Protein AF-A0A081BHS8-F1 (afdb_monomer)

Secondary structure (DSSP, 8-state):
--SSS-EESS-TTSTT--EEE-HHHHHHHHT-S-GGG-EEEEEEEE-TTS-EEEEEEETTSS-EEEEEEES-SSS--TT-----SEEE-PPPHHHHH--EEESS-SS--SSSSS-BSSSTTSSTT--BS-S--GGGTT--EEEEEEEEETTT--EEEEEEESSGGGGGG-EEEEGGGEEE----------------------S---------------

Nearest PDB structures (foldseek):
  7psc-assembly1_B  TM=8.210E-01  e=2.455E+00  Homo sapiens

Mean predicted aligned error: 9.96 Å

Sequence (218 aa):
MNGTNAIYTKVGTLKGARVVASKTTVKHLANSTSSKKNFRVYDVAVTNRGSVYYKVVSFDKAYRGWIYGGKSASTFAGGINSYDTFTEGTLTTEQKNGTFSIANPGTANDNKTVTYKVPAWTQYKVGRVITDSTPYKEAHFNITAVGTRTREGDTWVKVEATDAKYSAANGWILYSGLKADGVTALLKVQPLPCMMQTITQKKLLRLLYPLMTIKQLT

Organism: NCBI:txid1291743

Radius of gyration: 33.36 Å; Cα contacts (8 Å, |Δi|>4): 457; chains: 1; bounding box: 98×34×108 Å

pLDDT: mean 87.29, std 21.77, range [31.86, 98.81]

Structure (mmCIF, N/CA/C/O backbone):
data_AF-A0A081BHS8-F1
#
_entry.id   AF-A0A081BHS8-F1
#
loop_
_atom_site.group_PDB
_atom_site.id
_atom_site.type_symbol
_atom_site.label_atom_id
_atom_site.label_alt_id
_atom_site.label_comp_id
_atom_site.label_asym_id
_atom_site.label_entity_id
_atom_site.label_seq_id
_atom_site.pdbx_PDB_ins_code
_atom_site.Cartn_x
_atom_site.Cartn_y
_atom_site.Cartn_z
_atom_site.occupancy
_atom_site.B_iso_or_equiv
_atom_site.auth_seq_id
_atom_site.auth_comp_id
_atom_site.auth_asym_id
_atom_site.auth_atom_id
_atom_site.pdbx_PDB_model_num
ATOM 1 N N . MET A 1 1 ? -6.118 8.590 10.576 1.00 93.19 1 MET A N 1
ATOM 2 C CA . MET A 1 1 ? -6.141 8.653 12.063 1.00 93.19 1 MET A CA 1
ATOM 3 C C . MET A 1 1 ? -5.567 9.985 12.503 1.00 93.19 1 MET A C 1
ATOM 5 O O . MET A 1 1 ? -4.669 10.452 11.818 1.00 93.19 1 MET A O 1
ATOM 9 N N . ASN A 1 2 ? -6.035 10.577 13.608 1.00 92.94 2 ASN A N 1
ATOM 10 C CA . ASN A 1 2 ? -5.518 11.874 14.091 1.00 92.94 2 ASN A CA 1
ATOM 11 C C . ASN A 1 2 ? -4.986 11.885 15.543 1.00 92.94 2 ASN A C 1
ATOM 13 O O . ASN A 1 2 ? -4.371 12.866 15.960 1.00 92.94 2 ASN A O 1
ATOM 17 N N . GLY A 1 3 ? -5.177 10.799 16.303 1.00 93.94 3 GLY A N 1
ATOM 18 C CA . GLY A 1 3 ? -4.646 10.647 17.666 1.00 93.94 3 GLY A CA 1
ATOM 19 C C . GLY A 1 3 ? -5.516 11.213 18.794 1.00 93.94 3 GLY A C 1
ATOM 20 O O . GLY A 1 3 ? -5.116 11.151 19.950 1.00 93.94 3 GLY A O 1
ATOM 21 N N . THR A 1 4 ? -6.712 11.729 18.503 1.00 96.94 4 THR A N 1
ATOM 22 C CA . THR A 1 4 ? -7.620 12.275 19.537 1.00 96.94 4 THR A CA 1
ATOM 23 C C . THR A 1 4 ? -8.351 11.189 20.336 1.00 96.94 4 THR A C 1
ATOM 25 O O . THR A 1 4 ? -8.787 11.412 21.468 1.00 96.94 4 THR A O 1
ATOM 28 N N . ASN A 1 5 ? -8.474 9.992 19.758 1.00 97.88 5 ASN A N 1
ATOM 29 C CA . ASN A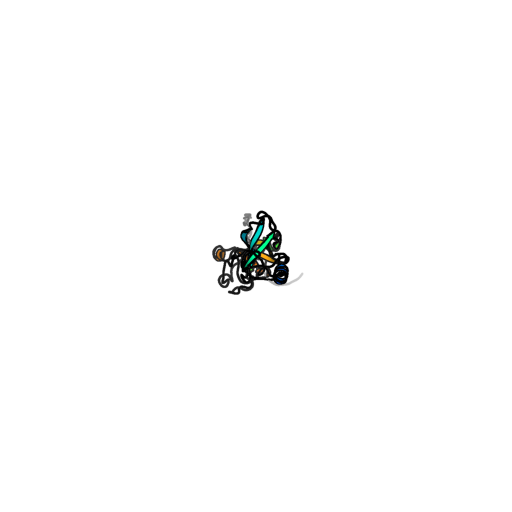 1 5 ? -9.241 8.873 20.293 1.00 97.88 5 ASN A CA 1
ATOM 30 C C . ASN A 1 5 ? -8.431 7.572 20.239 1.00 97.88 5 ASN A C 1
ATOM 32 O O . ASN A 1 5 ? -7.611 7.373 19.344 1.00 97.88 5 ASN A O 1
ATOM 36 N N . ALA A 1 6 ? -8.673 6.698 21.215 1.00 98.06 6 ALA A N 1
ATOM 37 C CA . ALA A 1 6 ? -8.070 5.373 21.295 1.00 98.06 6 ALA A CA 1
ATOM 38 C C . ALA A 1 6 ? -8.815 4.364 20.401 1.00 98.06 6 ALA A C 1
ATOM 40 O O . ALA A 1 6 ? -9.974 4.575 20.035 1.00 98.06 6 ALA A O 1
ATOM 41 N N . ILE A 1 7 ? -8.149 3.255 20.080 1.00 98.50 7 ILE A N 1
ATOM 42 C CA . ILE A 1 7 ? -8.758 2.090 19.426 1.00 98.50 7 ILE A CA 1
ATOM 43 C C . ILE A 1 7 ? -9.127 1.081 20.512 1.00 98.50 7 ILE A C 1
ATOM 45 O O . ILE A 1 7 ? -8.316 0.795 21.392 1.00 98.50 7 ILE A O 1
ATOM 49 N N . TYR A 1 8 ? -10.327 0.515 20.430 1.00 98.50 8 TYR A N 1
ATOM 50 C CA . TYR A 1 8 ? -10.890 -0.413 21.409 1.00 98.50 8 TYR A CA 1
ATOM 51 C C . TYR A 1 8 ? -11.250 -1.764 20.780 1.00 98.50 8 TYR A C 1
ATOM 53 O O . TYR A 1 8 ? -11.470 -1.868 19.579 1.00 98.50 8 TYR A O 1
ATOM 61 N N . THR A 1 9 ? -11.360 -2.816 21.586 1.00 98.19 9 THR A N 1
ATOM 62 C CA . THR A 1 9 ? -11.753 -4.167 21.129 1.00 98.19 9 THR A CA 1
ATOM 63 C C . THR A 1 9 ? -13.187 -4.231 20.592 1.00 98.19 9 THR A C 1
ATOM 65 O O . THR A 1 9 ? -13.479 -4.971 19.655 1.00 98.19 9 THR A O 1
ATOM 68 N N . LYS A 1 10 ? -14.076 -3.418 21.161 1.00 97.50 10 LYS A N 1
ATOM 69 C CA . LYS A 1 10 ? -15.472 -3.195 20.757 1.00 97.50 10 LYS A CA 1
ATOM 70 C C . LYS A 1 10 ? -15.777 -1.698 20.869 1.00 97.50 10 LYS A C 1
ATOM 72 O O . LYS A 1 10 ? -14.921 -0.947 21.332 1.00 97.50 10 LYS A O 1
ATOM 77 N N . VAL A 1 11 ? -16.973 -1.266 20.473 1.00 95.44 11 VAL A N 1
ATOM 78 C CA . VAL A 1 11 ? -17.435 0.122 20.661 1.00 95.44 11 VAL A CA 1
ATOM 79 C C . VAL A 1 11 ? -17.113 0.602 22.083 1.00 95.44 11 VAL A C 1
ATOM 81 O O . VAL A 1 11 ? -17.491 -0.047 23.057 1.00 95.44 11 VAL A O 1
ATOM 84 N N . GLY A 1 12 ? -16.382 1.717 22.195 1.00 89.56 12 GLY A N 1
ATOM 85 C CA . GLY A 1 12 ? -15.674 2.098 23.426 1.00 89.56 12 GLY A CA 1
ATOM 86 C C . GLY A 1 12 ? -16.566 2.358 24.646 1.00 89.56 12 GLY A C 1
ATOM 87 O O . GLY A 1 12 ? -16.091 2.265 25.771 1.00 89.56 12 GLY A O 1
ATOM 88 N N . THR A 1 13 ? -17.853 2.647 24.439 1.00 91.88 13 THR A N 1
ATOM 89 C CA . THR A 1 13 ? -18.838 2.865 25.513 1.00 91.88 13 THR A CA 1
ATOM 90 C C . THR A 1 13 ? -19.516 1.585 26.004 1.00 91.88 13 THR A C 1
ATOM 92 O O . THR A 1 13 ? -20.293 1.642 26.953 1.00 91.88 13 THR A O 1
ATOM 95 N N . LEU A 1 14 ? -19.294 0.436 25.356 1.00 93.38 14 LEU A N 1
ATOM 96 C CA . LEU A 1 14 ? -19.920 -0.827 25.749 1.00 93.38 14 LEU A CA 1
ATOM 97 C C . LEU A 1 14 ? -19.187 -1.475 26.925 1.00 93.38 14 LEU A C 1
ATOM 99 O O . LEU A 1 14 ? -17.959 -1.419 27.031 1.00 93.38 14 LEU A O 1
ATOM 103 N N . LYS A 1 15 ? -19.940 -2.186 27.772 1.00 94.06 15 LYS A N 1
ATOM 104 C CA . LYS A 1 15 ? -19.375 -2.943 28.895 1.00 94.06 15 LYS A CA 1
ATOM 105 C C . LYS A 1 15 ? -18.304 -3.932 28.403 1.00 94.06 15 LYS A C 1
ATOM 107 O O . LYS A 1 15 ? -18.494 -4.704 27.454 1.00 94.06 15 LYS A O 1
ATOM 112 N N . GLY A 1 16 ? -17.146 -3.891 29.059 1.00 95.25 16 GLY A N 1
ATOM 113 C CA . GLY A 1 16 ? -15.995 -4.730 28.726 1.00 95.25 16 GLY A CA 1
ATOM 114 C C . GLY A 1 16 ? -15.224 -4.299 27.474 1.00 95.25 16 GLY A C 1
ATOM 115 O O . GLY A 1 16 ? -14.497 -5.121 26.915 1.00 95.25 16 GLY A O 1
ATOM 116 N N . ALA A 1 17 ? -15.381 -3.061 26.995 1.00 97.25 17 ALA A N 1
ATOM 117 C CA . ALA A 1 17 ? -14.467 -2.493 26.009 1.00 97.25 17 ALA A CA 1
ATOM 118 C C . ALA A 1 17 ? -13.067 -2.313 26.615 1.00 97.25 17 ALA A C 1
ATOM 120 O O . ALA A 1 17 ? -12.901 -1.712 27.672 1.00 97.25 17 ALA A O 1
ATOM 121 N N . ARG A 1 18 ? -12.054 -2.851 25.932 1.00 97.88 18 ARG A N 1
ATOM 122 C CA . ARG A 1 18 ? -10.636 -2.749 26.318 1.00 97.88 18 ARG A CA 1
ATOM 123 C C . ARG A 1 18 ? -9.869 -1.944 25.277 1.00 97.88 18 ARG A C 1
ATOM 125 O O . ARG A 1 18 ? -10.172 -2.064 24.090 1.00 97.88 18 ARG A O 1
ATOM 132 N N . VAL A 1 19 ? -8.888 -1.156 25.713 1.00 98.19 19 VAL A N 1
ATOM 133 C CA . VAL A 1 19 ? -8.004 -0.384 24.826 1.00 98.19 19 VAL A CA 1
ATOM 134 C C . VAL A 1 19 ? -7.069 -1.339 24.079 1.00 98.19 19 VAL A C 1
ATOM 136 O O . VAL A 1 19 ? -6.365 -2.126 24.698 1.00 98.19 19 VAL A O 1
ATOM 139 N N . VAL A 1 20 ? -7.073 -1.258 22.749 1.00 98.38 20 VAL A N 1
ATOM 140 C CA . VAL A 1 20 ? -6.134 -1.943 21.842 1.00 98.38 20 VAL A CA 1
ATOM 141 C C . VAL A 1 20 ? -4.949 -1.034 21.517 1.00 98.38 20 VAL A C 1
ATOM 143 O O . VAL A 1 20 ? -3.815 -1.491 21.448 1.00 98.38 20 VAL A O 1
ATOM 146 N N . ALA A 1 21 ? -5.206 0.262 21.328 1.00 98.25 21 ALA A N 1
ATOM 147 C CA . ALA A 1 21 ? -4.174 1.280 21.155 1.00 98.25 21 ALA A CA 1
ATOM 148 C C . ALA A 1 21 ? -4.603 2.557 21.878 1.00 98.25 21 ALA A C 1
ATOM 150 O O . ALA A 1 21 ? -5.703 3.061 21.637 1.00 98.25 21 ALA A O 1
ATOM 151 N N . SER A 1 22 ? -3.747 3.079 22.757 1.00 98.19 22 SER A N 1
ATOM 152 C CA . SER A 1 22 ? -4.012 4.327 23.479 1.00 98.19 22 SER A CA 1
ATOM 153 C C . SER A 1 22 ? -4.051 5.525 22.521 1.00 98.19 22 SER A C 1
ATOM 155 O O . SER A 1 22 ? -3.582 5.438 21.385 1.00 98.19 22 SER A O 1
ATOM 157 N N . LYS A 1 23 ? -4.569 6.675 22.975 1.00 97.88 23 LYS A N 1
ATOM 158 C CA . LYS A 1 23 ? -4.545 7.924 22.187 1.00 97.88 23 LYS A CA 1
ATOM 159 C C . LYS A 1 23 ? -3.122 8.276 21.737 1.00 97.88 23 LYS A C 1
ATOM 161 O O . LYS A 1 23 ? -2.909 8.580 20.567 1.00 97.88 23 LYS A O 1
ATOM 166 N N . THR A 1 24 ? -2.151 8.138 22.640 1.00 97.94 24 THR A N 1
ATOM 167 C CA . THR A 1 24 ? -0.724 8.350 22.368 1.00 97.94 24 THR A CA 1
ATOM 168 C C . THR A 1 24 ? -0.224 7.417 21.268 1.00 97.94 24 THR A C 1
ATOM 170 O O . THR A 1 24 ? 0.349 7.879 20.285 1.00 97.94 24 THR A O 1
ATOM 173 N N . THR A 1 25 ? -0.522 6.116 21.353 1.00 98.31 25 THR A N 1
ATOM 174 C CA . THR A 1 25 ? -0.171 5.150 20.300 1.00 98.31 25 THR A CA 1
ATOM 175 C C . THR A 1 25 ? -0.814 5.521 18.963 1.00 98.31 25 THR A C 1
ATOM 177 O O . THR A 1 25 ? -0.136 5.536 17.941 1.00 98.31 25 THR A O 1
ATOM 180 N N . VAL A 1 26 ? -2.102 5.882 18.948 1.00 98.25 26 VAL A N 1
ATOM 181 C CA . VAL A 1 26 ? -2.799 6.305 17.721 1.00 98.25 26 VAL A CA 1
ATOM 182 C C . VAL A 1 26 ? -2.181 7.579 17.141 1.00 98.25 26 VAL A C 1
ATOM 184 O O . VAL A 1 26 ? -2.077 7.689 15.920 1.00 98.25 26 VAL A O 1
ATOM 187 N N . LYS A 1 27 ? -1.728 8.520 17.977 1.00 97.88 27 LYS A N 1
ATOM 188 C CA . LYS A 1 27 ? -1.023 9.728 17.530 1.00 97.88 27 LYS A CA 1
ATOM 189 C C . LYS A 1 27 ? 0.327 9.393 16.891 1.00 97.88 27 LYS A C 1
ATOM 191 O O . LYS A 1 27 ? 0.605 9.888 15.802 1.00 97.88 27 LYS A O 1
ATOM 196 N N . HIS A 1 28 ? 1.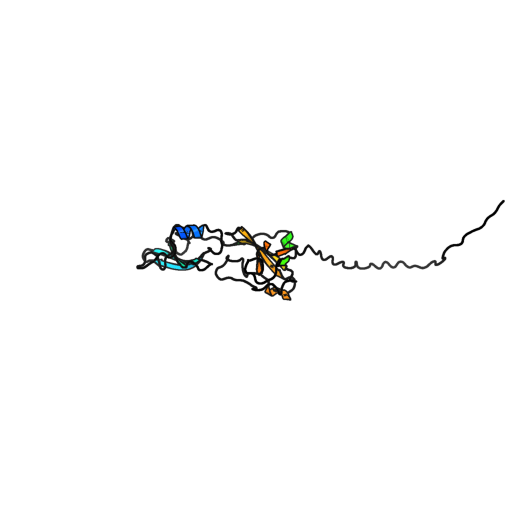119 8.505 17.495 1.00 97.81 28 HIS A N 1
ATOM 197 C CA . HIS A 1 28 ? 2.371 8.029 16.893 1.00 97.81 28 HIS A CA 1
ATOM 198 C C . HIS A 1 28 ? 2.136 7.321 15.554 1.00 97.81 28 HIS A C 1
ATOM 200 O O . HIS A 1 28 ? 2.847 7.576 14.587 1.00 97.81 28 HIS A O 1
ATOM 206 N N . LEU A 1 29 ? 1.106 6.475 15.469 1.00 97.38 29 LEU A N 1
ATOM 207 C CA . LEU A 1 29 ? 0.736 5.796 14.226 1.00 97.38 29 LEU A CA 1
ATOM 208 C C . LEU A 1 29 ? 0.269 6.787 13.154 1.00 97.38 29 LEU A C 1
ATOM 210 O O . LEU A 1 29 ? 0.654 6.656 11.995 1.00 97.38 29 LEU A O 1
ATOM 214 N N . ALA A 1 30 ? -0.518 7.797 13.535 1.00 96.25 30 ALA A N 1
ATOM 215 C CA . ALA A 1 30 ? -0.963 8.853 12.631 1.00 96.25 30 ALA A CA 1
ATOM 216 C C . ALA A 1 30 ? 0.220 9.615 12.017 1.00 96.25 30 ALA A C 1
ATOM 218 O O . ALA A 1 30 ? 0.200 9.863 10.812 1.00 96.25 30 ALA A O 1
ATOM 219 N N . ASN A 1 31 ? 1.256 9.890 12.813 1.00 96.44 31 ASN A N 1
ATOM 220 C CA . ASN A 1 31 ? 2.447 10.643 12.417 1.00 96.44 31 ASN A CA 1
ATOM 221 C C . ASN A 1 31 ? 3.552 9.789 11.758 1.00 96.44 31 ASN A C 1
ATOM 223 O O . ASN A 1 31 ? 4.599 10.320 11.408 1.00 96.44 31 ASN A O 1
ATOM 227 N N . SER A 1 32 ? 3.370 8.473 11.611 1.00 97.12 32 SER A N 1
ATOM 228 C CA . SER A 1 32 ? 4.395 7.608 11.015 1.00 97.12 32 SER A CA 1
ATOM 229 C C . SER A 1 32 ? 4.653 7.953 9.543 1.00 97.12 32 SER A C 1
ATOM 231 O O . SER A 1 32 ? 3.716 8.132 8.774 1.00 97.12 32 SER A O 1
ATOM 233 N N . THR A 1 33 ? 5.905 7.935 9.100 1.00 96.94 33 THR A N 1
ATOM 234 C CA . THR A 1 33 ? 6.259 8.077 7.675 1.00 96.94 33 THR A CA 1
ATOM 235 C C . THR A 1 33 ? 6.149 6.763 6.892 1.00 96.94 33 THR A C 1
ATOM 237 O O . THR A 1 33 ? 6.481 6.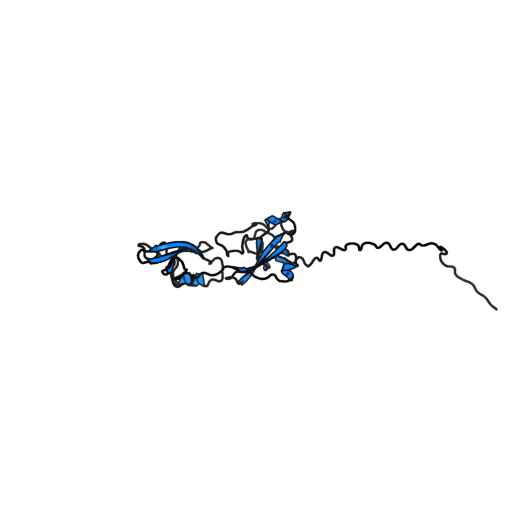703 5.716 1.00 96.94 33 THR A O 1
ATOM 240 N N . SER A 1 34 ? 5.661 5.681 7.512 1.00 96.94 34 SER A N 1
ATOM 241 C CA . SER A 1 34 ? 5.513 4.386 6.844 1.00 96.94 34 SER A CA 1
ATOM 242 C C . SER A 1 34 ? 4.068 4.107 6.436 1.00 96.94 34 SER A C 1
ATOM 244 O O . SER A 1 34 ? 3.180 4.022 7.289 1.00 96.94 34 SER A O 1
ATOM 246 N N . SER A 1 35 ? 3.836 3.817 5.153 1.00 97.31 35 SER A N 1
ATOM 247 C CA . SER A 1 35 ? 2.542 3.365 4.620 1.00 97.31 35 SER A CA 1
ATOM 248 C C . SER A 1 35 ? 2.064 2.038 5.213 1.00 97.31 35 SER A C 1
ATOM 250 O O . SER A 1 35 ? 0.871 1.743 5.204 1.00 97.31 35 SER A O 1
ATOM 252 N N . LYS A 1 36 ? 2.943 1.259 5.857 1.00 96.69 36 LYS A N 1
ATOM 253 C CA . LYS A 1 36 ? 2.542 0.090 6.666 1.00 96.69 36 LYS A CA 1
ATOM 254 C C . LYS A 1 36 ? 1.561 0.460 7.784 1.00 96.69 36 LYS A C 1
ATOM 256 O O . LYS A 1 36 ? 0.746 -0.368 8.194 1.00 96.69 36 LYS A O 1
ATOM 261 N N . LYS A 1 37 ? 1.634 1.707 8.264 1.00 97.75 37 LYS A N 1
ATOM 262 C CA . LYS A 1 37 ? 0.779 2.266 9.318 1.00 97.75 37 LYS A CA 1
ATOM 263 C C . LYS A 1 37 ? -0.462 2.977 8.771 1.00 97.75 37 LYS A C 1
ATOM 265 O O . LYS A 1 37 ? -1.194 3.592 9.545 1.00 97.75 37 LYS A O 1
ATOM 270 N N . ASN A 1 38 ? -0.747 2.860 7.472 1.00 97.88 38 ASN A N 1
ATOM 271 C CA . ASN A 1 38 ? -2.048 3.226 6.917 1.00 97.88 38 ASN A CA 1
ATOM 272 C C . ASN A 1 38 ? -3.154 2.386 7.571 1.00 97.88 38 ASN A C 1
ATOM 274 O O . ASN A 1 38 ? -2.918 1.265 8.025 1.00 97.88 38 ASN A O 1
ATOM 278 N N . PHE A 1 39 ? -4.370 2.926 7.624 1.00 98.00 39 PHE A N 1
ATOM 279 C CA . PHE A 1 39 ? -5.530 2.253 8.205 1.00 98.00 39 PHE A CA 1
ATOM 280 C C . PHE A 1 39 ? -6.664 2.186 7.197 1.00 98.00 39 PHE A C 1
ATOM 282 O O . PHE A 1 39 ? -6.917 3.150 6.481 1.00 98.00 39 PHE A O 1
ATOM 289 N N . ARG A 1 40 ? -7.389 1.068 7.199 1.00 97.81 40 ARG A N 1
ATOM 290 C CA . ARG A 1 40 ? -8.656 0.922 6.485 1.00 97.81 40 ARG A CA 1
ATOM 291 C C . ARG A 1 40 ? -9.805 0.939 7.478 1.00 97.81 40 ARG A C 1
ATOM 293 O O . ARG A 1 40 ? -9.802 0.150 8.423 1.00 97.81 40 ARG A O 1
ATOM 300 N N . VAL A 1 41 ? -10.793 1.787 7.220 1.00 97.44 41 VAL A N 1
ATOM 301 C CA . VAL A 1 41 ? -12.137 1.669 7.795 1.00 97.44 41 VAL A CA 1
ATOM 302 C C . VAL A 1 41 ? -12.918 0.642 6.974 1.00 97.44 41 VAL A C 1
ATOM 304 O O . VAL A 1 41 ? -12.820 0.639 5.747 1.00 97.44 41 VAL A O 1
ATOM 307 N N . TYR A 1 42 ? -13.641 -0.268 7.625 1.00 97.12 42 TYR A N 1
ATOM 308 C CA . TYR A 1 42 ? -14.395 -1.314 6.916 1.00 97.12 42 TYR A CA 1
ATOM 309 C C . TYR A 1 42 ? -15.737 -1.682 7.551 1.00 97.12 42 TYR A C 1
ATOM 311 O O . TYR A 1 42 ? -16.399 -2.586 7.054 1.00 97.12 42 TYR A O 1
ATOM 319 N N . ASP A 1 43 ? -16.116 -1.031 8.647 1.00 97.25 43 ASP A N 1
ATOM 320 C CA . ASP A 1 43 ? -17.384 -1.280 9.330 1.00 97.25 43 ASP A CA 1
ATOM 321 C C . ASP A 1 43 ? -17.767 -0.043 10.151 1.00 97.25 43 ASP A C 1
ATOM 323 O O . ASP A 1 43 ? -16.889 0.749 10.525 1.00 97.25 43 ASP A O 1
ATOM 327 N N . VAL A 1 44 ? -19.052 0.106 10.457 1.00 97.19 44 VAL A N 1
ATOM 328 C CA . VAL A 1 44 ? -19.607 1.240 11.203 1.00 97.19 44 VAL A CA 1
ATOM 329 C C . VAL A 1 44 ? -20.682 0.764 12.176 1.00 97.19 44 VAL A C 1
ATOM 331 O O . VAL A 1 44 ? -21.479 -0.115 11.874 1.00 97.19 44 VAL A O 1
ATOM 334 N N . ALA A 1 45 ? -20.704 1.356 13.365 1.00 96.94 45 ALA A N 1
ATOM 335 C CA . ALA A 1 45 ? -21.721 1.120 14.376 1.00 96.94 45 ALA A CA 1
ATOM 336 C C . ALA A 1 45 ? -22.180 2.453 14.960 1.00 96.94 45 ALA A C 1
ATOM 338 O O . ALA A 1 45 ? -21.361 3.322 15.273 1.00 96.94 45 ALA A O 1
ATOM 339 N N . VAL A 1 46 ? -23.489 2.591 15.151 1.00 96.69 46 VAL A N 1
ATOM 340 C CA . VAL A 1 46 ? -24.105 3.750 15.798 1.00 96.69 46 VAL A CA 1
ATOM 341 C C . VAL A 1 46 ? -24.695 3.292 17.124 1.00 96.69 46 VAL A C 1
ATOM 343 O O . VAL A 1 46 ? -25.408 2.294 17.186 1.00 96.69 46 VAL A O 1
ATOM 346 N N . THR A 1 47 ? -24.367 3.984 18.210 1.00 95.69 47 THR A N 1
ATOM 347 C CA . THR A 1 47 ? -24.938 3.677 19.526 1.00 95.69 47 THR A CA 1
ATOM 348 C C . THR A 1 47 ? -26.337 4.272 19.669 1.00 95.69 47 THR A C 1
ATOM 350 O O . THR A 1 47 ? -26.687 5.228 18.982 1.00 95.69 47 THR A O 1
ATOM 353 N N . ASN A 1 48 ? -27.112 3.796 20.646 1.00 94.38 48 ASN A N 1
ATOM 354 C CA . ASN A 1 48 ? -28.402 4.392 21.025 1.00 94.38 48 ASN A CA 1
ATOM 355 C C . ASN A 1 48 ? -28.315 5.877 21.446 1.00 94.38 48 ASN A C 1
ATOM 357 O O . ASN A 1 48 ? -29.330 6.557 21.517 1.00 94.38 48 ASN A O 1
ATOM 361 N N . ARG A 1 49 ? -27.107 6.394 21.714 1.00 92.75 49 ARG A N 1
ATOM 362 C CA . ARG A 1 49 ? -26.826 7.811 22.015 1.00 92.75 49 ARG A CA 1
ATOM 363 C C . ARG A 1 49 ? -26.362 8.604 20.780 1.00 92.75 49 ARG A C 1
ATOM 365 O O . ARG A 1 49 ? -25.782 9.687 20.917 1.00 92.75 49 ARG A O 1
ATOM 372 N N . GLY A 1 50 ? -26.517 8.034 19.584 1.00 94.25 50 GLY A N 1
ATOM 373 C CA . GLY A 1 50 ? -26.132 8.637 18.305 1.00 94.25 50 GLY A CA 1
ATOM 374 C C . GLY A 1 50 ? -24.622 8.801 18.110 1.00 94.25 50 GLY A C 1
ATOM 375 O O . GLY A 1 50 ? -24.193 9.614 17.301 1.00 94.25 50 GLY A O 1
ATOM 376 N N . SER A 1 51 ? -23.785 8.107 18.886 1.00 96.12 51 SER A N 1
ATOM 377 C CA . SER A 1 51 ? -22.332 8.145 18.685 1.00 96.12 51 SER A CA 1
ATOM 378 C C . SER A 1 51 ? -21.924 7.124 17.635 1.00 96.12 51 SER A C 1
ATOM 380 O O . SER A 1 51 ? -22.314 5.961 17.722 1.00 96.12 51 SER A O 1
ATOM 382 N N . VAL A 1 52 ? -21.098 7.543 16.683 1.00 97.75 52 VAL A N 1
ATOM 383 C CA . VAL A 1 52 ? -20.629 6.705 15.581 1.00 97.75 52 VAL A CA 1
ATOM 384 C C . VAL A 1 52 ? -19.231 6.190 15.886 1.00 97.75 52 VAL A C 1
ATOM 386 O O . VAL A 1 52 ? -18.337 6.943 16.278 1.00 97.75 52 VAL A O 1
ATOM 389 N N . TYR A 1 53 ? -19.039 4.890 15.708 1.00 98.06 53 TYR A N 1
ATOM 390 C CA . TYR A 1 53 ? -17.758 4.211 15.817 1.00 98.06 53 TYR A CA 1
ATOM 391 C C . TYR A 1 53 ? -17.473 3.475 14.521 1.00 98.06 53 TYR A C 1
ATOM 393 O O . TYR A 1 53 ? -18.355 2.826 13.967 1.00 98.06 53 TYR A O 1
ATOM 401 N N . TYR A 1 54 ? -16.223 3.515 14.080 1.00 98.25 54 TYR A N 1
ATOM 402 C CA . TYR A 1 54 ? -15.790 2.776 12.905 1.00 98.25 54 TYR A CA 1
ATOM 403 C C . TYR A 1 54 ? -14.816 1.683 13.293 1.00 98.25 54 TYR A C 1
ATOM 405 O O . TYR A 1 54 ? -13.942 1.874 14.147 1.00 98.25 54 TYR A O 1
ATOM 413 N N . LYS A 1 55 ? -14.940 0.540 12.626 1.00 98.00 55 LYS A N 1
ATOM 414 C CA . LYS A 1 55 ? -13.994 -0.557 12.758 1.00 98.00 55 LYS A CA 1
ATOM 415 C C . LYS A 1 55 ? -12.851 -0.349 11.782 1.00 98.00 55 LYS A C 1
ATOM 417 O O . LYS A 1 55 ? -13.047 -0.122 10.587 1.00 98.00 55 LYS A O 1
ATOM 422 N N . VAL A 1 56 ? -11.645 -0.428 12.319 1.00 98.31 56 VAL A N 1
ATOM 423 C CA . VAL A 1 56 ? -10.409 -0.067 11.639 1.00 98.31 56 VAL A CA 1
ATOM 424 C C . VAL A 1 56 ? -9.391 -1.186 11.739 1.00 98.31 56 VAL A C 1
ATOM 426 O O . VAL A 1 56 ? -9.406 -1.992 12.674 1.00 98.31 56 VAL A O 1
ATOM 429 N N . VAL A 1 57 ? -8.509 -1.249 10.752 1.00 98.44 57 VAL A N 1
ATOM 430 C CA . VAL A 1 57 ? -7.372 -2.167 10.733 1.00 98.44 57 VAL A CA 1
ATOM 431 C C . VAL A 1 57 ? -6.166 -1.477 10.110 1.00 98.44 57 VAL A C 1
ATOM 433 O O . VAL A 1 57 ? -6.308 -0.828 9.072 1.00 98.44 57 VAL A O 1
ATOM 436 N N . SER A 1 58 ? -4.997 -1.596 10.737 1.00 98.00 58 SER A N 1
ATOM 437 C CA . SER A 1 58 ? -3.743 -1.134 10.141 1.00 98.00 58 SER A CA 1
ATOM 438 C C . SER A 1 58 ? -3.343 -2.038 8.976 1.00 98.00 58 SER A C 1
ATOM 440 O O . SER A 1 58 ? -3.677 -3.226 8.949 1.00 98.00 58 SER A O 1
ATOM 442 N N . PHE A 1 59 ? -2.638 -1.509 7.981 1.00 97.94 59 PHE A N 1
ATOM 443 C CA . PHE A 1 59 ? -2.294 -2.301 6.803 1.00 97.94 59 PHE A CA 1
ATOM 444 C C . PHE A 1 59 ? -1.342 -3.448 7.156 1.00 97.94 59 PHE A C 1
ATOM 446 O O . PHE A 1 59 ? -1.528 -4.559 6.659 1.00 97.94 59 PHE A O 1
ATOM 453 N N . ASP A 1 60 ? -0.406 -3.217 8.081 1.00 96.50 60 ASP A N 1
ATOM 454 C CA . ASP A 1 60 ? 0.453 -4.248 8.682 1.00 96.50 60 ASP A CA 1
ATOM 455 C C . ASP A 1 60 ? -0.276 -5.222 9.627 1.00 96.50 60 ASP A C 1
ATOM 457 O O . ASP A 1 60 ? 0.331 -6.168 10.118 1.00 96.50 60 ASP A O 1
ATOM 461 N N . LYS A 1 61 ? -1.580 -5.020 9.857 1.00 96.62 61 LYS A N 1
ATOM 462 C CA . LYS A 1 61 ? -2.468 -5.838 10.698 1.00 96.62 61 LYS A CA 1
ATOM 463 C C . LYS A 1 61 ? -2.133 -5.842 12.194 1.00 96.62 61 LYS A C 1
ATOM 465 O O . LYS A 1 61 ? -2.817 -6.543 12.935 1.00 96.62 61 LYS A O 1
ATOM 470 N N . ALA A 1 62 ? -1.157 -5.053 12.646 1.00 97.81 62 ALA A N 1
ATOM 471 C CA . ALA A 1 62 ? -0.772 -4.976 14.055 1.00 97.81 62 ALA A CA 1
ATOM 472 C C . ALA A 1 62 ? -1.898 -4.437 14.956 1.00 97.81 62 ALA A C 1
ATOM 474 O O . ALA A 1 62 ? -2.003 -4.826 16.116 1.00 97.81 62 ALA A O 1
ATOM 475 N N . TYR A 1 63 ? -2.764 -3.569 14.424 1.00 98.12 63 TYR A N 1
ATOM 476 C CA . TYR A 1 63 ? -3.865 -2.966 15.169 1.00 98.12 63 TYR A CA 1
ATOM 477 C C . TYR A 1 63 ? -5.199 -3.211 14.473 1.00 98.12 63 TYR A C 1
ATOM 479 O O . TYR A 1 63 ? -5.359 -2.948 13.279 1.00 98.12 63 TYR A O 1
ATOM 487 N N . ARG A 1 64 ? -6.192 -3.665 15.242 1.00 98.38 64 ARG A N 1
ATOM 488 C CA . ARG A 1 64 ? -7.578 -3.821 14.795 1.00 98.38 64 ARG A CA 1
ATOM 489 C C . ARG A 1 64 ? -8.531 -3.518 15.940 1.00 98.38 64 ARG A C 1
ATOM 491 O O . ARG A 1 64 ? -8.351 -4.023 17.042 1.00 98.38 64 ARG A O 1
ATOM 498 N N . GLY A 1 65 ? -9.570 -2.740 15.669 1.00 98.50 65 GLY A N 1
ATOM 499 C CA . GLY A 1 65 ? -10.578 -2.435 16.677 1.00 98.50 65 GLY A CA 1
ATOM 500 C C . GLY A 1 65 ? -11.550 -1.360 16.229 1.00 98.50 65 GLY A C 1
ATOM 501 O O . GLY A 1 65 ? -11.679 -1.101 15.038 1.00 98.50 65 GLY A O 1
ATOM 502 N N . TRP A 1 66 ? -12.221 -0.744 17.190 1.00 98.50 66 TRP A N 1
ATOM 503 C CA . TRP A 1 66 ? -13.207 0.309 17.008 1.00 98.50 66 TRP A CA 1
ATOM 504 C C . TRP A 1 66 ? -12.658 1.638 17.508 1.00 98.50 66 TRP A C 1
ATOM 506 O O . TRP A 1 66 ? -12.125 1.714 18.614 1.00 98.50 66 TRP A O 1
ATOM 516 N N . ILE A 1 67 ? -12.813 2.691 16.715 1.00 98.44 67 ILE A N 1
ATOM 517 C CA . ILE A 1 67 ? -12.438 4.060 17.077 1.00 98.44 67 ILE A CA 1
ATOM 518 C C . ILE A 1 67 ? -13.655 4.971 16.942 1.00 98.44 67 ILE A C 1
ATOM 520 O O . ILE A 1 67 ? -14.478 4.791 16.045 1.00 98.44 67 ILE A O 1
ATOM 524 N N . TYR A 1 68 ? -13.783 5.934 17.853 1.00 98.00 68 TYR A N 1
ATOM 525 C CA . TYR A 1 68 ? -14.850 6.927 17.784 1.00 98.00 68 TYR A CA 1
ATOM 526 C C . TYR A 1 68 ? -14.691 7.802 16.534 1.00 98.00 68 TYR A C 1
ATOM 528 O O . TYR A 1 68 ? -13.614 8.347 16.287 1.00 98.00 68 TYR A O 1
ATOM 536 N N . GLY A 1 69 ? -15.768 7.922 15.764 1.00 96.75 69 GLY A N 1
ATOM 537 C CA . GLY A 1 69 ? -15.823 8.583 14.463 1.00 96.75 69 GLY A CA 1
ATOM 538 C C . GLY A 1 69 ? -16.677 9.845 14.412 1.00 96.75 69 GLY A C 1
ATOM 539 O O . GLY A 1 69 ? -16.825 10.408 13.336 1.00 96.75 69 GLY A O 1
ATOM 540 N N . GLY A 1 70 ? -17.246 10.286 15.539 1.00 95.81 70 GLY A N 1
ATOM 541 C CA . GLY A 1 70 ? -18.117 11.462 15.607 1.00 95.81 70 GLY A CA 1
ATOM 542 C C . GLY A 1 70 ? -19.598 11.113 15.776 1.00 95.81 70 GLY A C 1
ATOM 543 O O . GLY A 1 70 ? -19.949 10.128 16.426 1.00 95.81 70 GLY A O 1
ATOM 544 N N . LYS A 1 71 ? -20.470 11.962 15.225 1.00 95.19 71 LYS A N 1
ATOM 545 C CA . LYS A 1 71 ? -21.936 11.867 15.350 1.00 95.19 71 LYS A CA 1
ATOM 546 C C . LYS A 1 71 ? -22.661 11.520 14.048 1.00 95.19 71 LYS A C 1
ATOM 548 O O . LYS A 1 71 ? -23.852 11.246 14.089 1.00 95.19 71 LYS A O 1
ATOM 553 N N . SER A 1 72 ? -21.952 11.504 12.921 1.00 93.81 72 SER A N 1
ATOM 554 C CA . SER A 1 72 ? -22.509 11.144 11.618 1.00 93.81 72 SER A CA 1
ATOM 555 C C . SER A 1 72 ? -21.786 9.938 11.028 1.00 93.81 72 SER A C 1
ATOM 557 O O . SER A 1 72 ? -20.565 9.836 11.124 1.00 93.81 72 SER A O 1
ATOM 559 N N . ALA A 1 73 ? -22.549 9.024 10.426 1.00 92.62 73 ALA A N 1
ATOM 560 C CA . ALA A 1 73 ? -22.018 7.886 9.676 1.00 92.62 73 ALA A CA 1
ATOM 561 C C . ALA A 1 73 ? -21.711 8.239 8.209 1.00 92.62 73 ALA A C 1
ATOM 563 O O . ALA A 1 73 ? -21.082 7.450 7.511 1.00 92.62 73 ALA A O 1
ATOM 564 N N . SER A 1 74 ? -22.145 9.416 7.739 1.00 90.94 74 SER A N 1
ATOM 565 C CA . SER A 1 74 ? -21.882 9.891 6.375 1.00 90.94 74 SER A CA 1
ATOM 566 C C . SER A 1 74 ? -20.535 10.596 6.225 1.00 90.94 74 SER A C 1
ATOM 568 O O . SER A 1 74 ? -20.077 10.812 5.107 1.00 90.94 74 SER A O 1
ATOM 570 N N . THR A 1 75 ? -19.889 10.963 7.334 1.00 90.69 75 THR A N 1
ATOM 571 C CA . THR A 1 75 ? -18.610 11.673 7.330 1.00 90.69 75 THR A CA 1
ATOM 572 C C . THR A 1 75 ? -17.648 11.069 8.342 1.00 90.69 75 THR A C 1
ATOM 574 O O . THR A 1 75 ? -18.029 10.615 9.425 1.00 90.69 75 THR A O 1
ATOM 577 N N . PHE A 1 76 ? -16.362 11.060 7.995 1.00 93.94 76 PHE A N 1
ATOM 578 C CA . PHE A 1 76 ? -15.316 10.699 8.943 1.00 93.94 76 PHE A CA 1
ATOM 579 C C . PHE A 1 76 ? -14.972 11.902 9.821 1.00 93.94 76 PHE A C 1
ATOM 581 O O . PHE A 1 76 ? -14.556 12.943 9.321 1.00 93.94 76 PHE A O 1
ATOM 588 N N . ALA A 1 77 ? -15.117 11.738 11.134 1.00 94.50 77 ALA A N 1
ATOM 589 C CA . ALA A 1 77 ? -14.739 12.727 12.136 1.00 94.50 77 ALA A CA 1
ATOM 590 C C . ALA A 1 77 ? -14.127 12.035 13.372 1.00 94.50 77 ALA A C 1
ATOM 592 O O . ALA A 1 77 ? -13.663 10.890 13.316 1.00 94.50 77 ALA A O 1
ATOM 593 N N . GLY A 1 78 ? -14.100 12.728 14.516 1.00 94.56 78 GLY A N 1
ATOM 594 C CA . GLY A 1 78 ? -13.600 12.172 15.774 1.00 94.56 78 GLY A CA 1
ATOM 595 C C . GLY A 1 78 ? -12.125 11.780 15.671 1.00 94.56 78 GLY A C 1
ATOM 596 O O . GLY A 1 78 ? -11.274 12.632 15.448 1.00 94.56 78 GLY A O 1
ATOM 597 N N . GLY A 1 79 ? -11.811 10.494 15.843 1.00 94.88 79 GLY A N 1
ATOM 598 C CA . GLY A 1 79 ? -10.455 9.939 15.742 1.00 94.88 79 GLY A CA 1
ATOM 599 C C . GLY A 1 79 ? -9.944 9.700 14.316 1.00 94.88 79 GLY A C 1
ATOM 600 O O . GLY A 1 79 ? -8.787 9.299 14.127 1.00 94.88 79 GLY A O 1
ATOM 601 N N . ILE A 1 80 ? -10.794 9.905 13.311 1.00 96.06 80 ILE A N 1
ATOM 602 C CA . ILE A 1 80 ? -10.534 9.532 11.923 1.00 96.06 80 ILE A CA 1
ATOM 603 C C . ILE A 1 80 ? -10.267 10.787 11.104 1.00 96.06 80 ILE A C 1
ATOM 605 O O . ILE A 1 80 ? -10.936 11.801 11.246 1.00 96.06 80 ILE A O 1
ATOM 609 N N . ASN A 1 81 ? -9.257 10.682 10.247 1.00 94.19 81 ASN A N 1
ATOM 610 C CA . ASN A 1 81 ? -8.981 11.646 9.196 1.00 94.19 81 ASN A CA 1
ATOM 611 C C . ASN A 1 81 ? -8.674 10.840 7.933 1.00 94.19 81 ASN A C 1
ATOM 613 O O . ASN A 1 81 ? -7.852 9.912 8.018 1.00 94.19 81 ASN A O 1
ATOM 617 N N . SER A 1 82 ? -9.377 11.152 6.845 1.00 94.12 82 SER A N 1
ATOM 618 C CA . SER A 1 82 ? -9.205 10.526 5.534 1.00 94.12 82 SER A CA 1
ATOM 619 C C . SER A 1 82 ? -8.153 11.286 4.739 1.00 94.12 82 SER A C 1
ATOM 621 O O . SER A 1 82 ? -8.019 12.495 4.891 1.00 94.12 82 SER A O 1
ATOM 623 N N . TYR A 1 83 ? -7.388 10.569 3.931 1.00 95.81 83 TYR A N 1
ATOM 624 C CA . TYR A 1 83 ? -6.367 11.124 3.052 1.00 95.81 83 TYR A CA 1
ATOM 625 C C . TYR A 1 83 ? -6.029 10.084 1.988 1.00 95.81 83 TYR A C 1
ATOM 627 O O . TYR A 1 83 ? -6.197 8.880 2.222 1.00 95.81 83 TYR A O 1
ATOM 635 N N . ASP A 1 84 ? -5.516 10.546 0.856 1.00 97.25 84 ASP A N 1
ATOM 636 C CA . ASP A 1 84 ? -5.043 9.660 -0.197 1.00 97.25 84 ASP A CA 1
ATOM 637 C C . ASP A 1 84 ? -3.701 9.041 0.193 1.00 97.25 84 ASP A C 1
ATOM 639 O O . ASP A 1 84 ? -2.801 9.700 0.716 1.00 97.25 84 ASP A O 1
ATOM 643 N N . THR A 1 85 ? -3.553 7.741 -0.035 1.00 97.94 85 THR A N 1
ATOM 644 C CA . THR A 1 85 ? -2.309 7.006 0.245 1.00 97.94 85 THR A CA 1
ATOM 645 C C . THR A 1 85 ? -1.305 7.098 -0.905 1.00 97.94 85 THR A C 1
ATOM 647 O O . THR A 1 85 ? -0.136 6.742 -0.736 1.00 97.94 85 THR A O 1
ATOM 650 N N . PHE A 1 86 ? -1.756 7.575 -2.063 1.00 98.44 86 PHE A N 1
ATOM 651 C CA . PHE A 1 86 ? -0.985 7.729 -3.285 1.00 98.44 86 PHE A CA 1
ATOM 652 C C . PHE A 1 86 ? -1.507 8.927 -4.075 1.00 98.44 86 PHE A C 1
ATOM 654 O O . PHE A 1 86 ? -2.716 9.132 -4.148 1.00 98.44 86 PHE A O 1
ATOM 661 N N . THR A 1 87 ? -0.602 9.685 -4.679 1.00 98.25 87 THR A N 1
ATOM 662 C CA . THR A 1 87 ? -0.935 10.816 -5.546 1.00 98.25 87 THR A CA 1
ATOM 663 C C . THR A 1 87 ? -0.317 10.568 -6.910 1.00 98.25 87 THR A C 1
ATOM 665 O O . THR A 1 87 ? 0.899 10.403 -7.013 1.00 98.25 87 THR A O 1
ATOM 668 N N . GLU A 1 88 ? -1.146 10.517 -7.950 1.00 97.50 88 GLU A N 1
ATOM 669 C CA . GLU A 1 88 ? -0.660 10.382 -9.322 1.00 97.50 88 GLU A CA 1
ATOM 670 C C . GLU A 1 88 ? 0.126 11.624 -9.750 1.00 97.50 88 GLU A C 1
ATOM 672 O O . GLU A 1 88 ? -0.155 12.749 -9.332 1.00 97.50 88 GLU A O 1
ATOM 677 N N . GLY A 1 89 ? 1.149 11.399 -10.566 1.00 97.38 89 GLY A N 1
ATOM 678 C CA . GLY A 1 89 ? 2.022 12.431 -11.099 1.00 97.38 89 GLY A CA 1
ATOM 679 C C . GLY A 1 89 ? 1.994 12.468 -12.621 1.00 97.38 89 GLY A C 1
ATOM 680 O O . GLY A 1 89 ? 1.297 11.708 -13.287 1.00 97.38 89 GLY A O 1
ATOM 681 N N . THR A 1 90 ? 2.804 13.361 -13.183 1.00 97.88 90 THR A N 1
ATOM 682 C CA . THR A 1 90 ? 3.007 13.455 -14.632 1.00 97.88 90 THR A CA 1
ATOM 683 C C . THR A 1 90 ? 4.348 12.843 -15.007 1.00 97.88 90 THR A C 1
ATOM 685 O O . THR A 1 90 ? 5.358 13.124 -14.364 1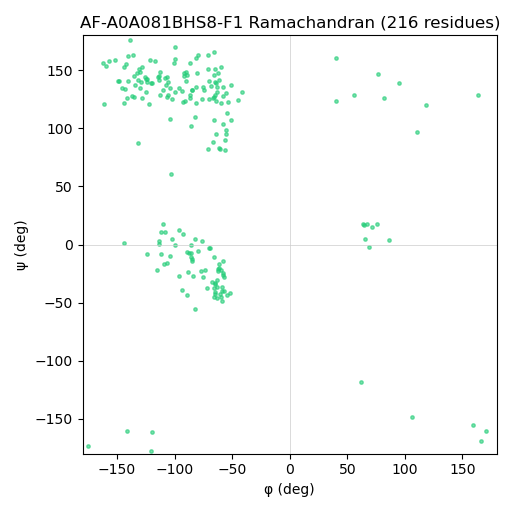.00 97.88 90 THR A O 1
ATOM 688 N N . LEU A 1 91 ? 4.360 12.025 -16.060 1.00 97.12 91 LEU A N 1
ATOM 689 C CA . LEU A 1 91 ? 5.583 11.420 -16.581 1.00 97.12 91 LEU A CA 1
ATOM 690 C C . LEU A 1 91 ? 6.559 12.481 -17.095 1.00 97.12 91 LEU A C 1
ATOM 692 O O . LEU A 1 91 ? 6.168 13.377 -17.853 1.00 97.12 91 LEU A O 1
ATOM 696 N N . THR A 1 92 ? 7.83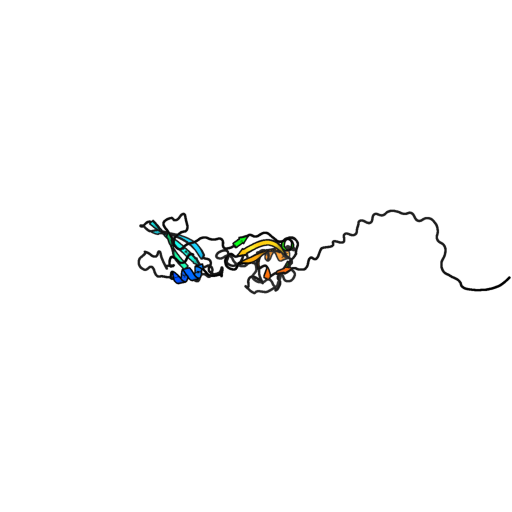5 12.327 -16.751 1.00 96.06 92 THR A N 1
ATOM 697 C CA . THR A 1 92 ? 8.919 13.119 -17.344 1.00 96.06 92 THR A CA 1
ATOM 698 C C . THR A 1 92 ? 9.158 12.712 -18.802 1.00 96.06 92 THR A C 1
ATOM 700 O O . THR A 1 92 ? 8.742 11.640 -19.243 1.00 96.06 92 THR A O 1
ATOM 703 N N . THR A 1 93 ? 9.854 13.554 -19.572 1.00 94.00 93 THR A N 1
ATOM 704 C CA . THR A 1 93 ? 10.246 13.230 -20.957 1.00 94.00 93 THR A CA 1
ATOM 705 C C . THR A 1 93 ? 11.061 11.938 -21.036 1.00 94.00 93 THR A C 1
ATOM 707 O O . THR A 1 93 ? 10.837 11.125 -21.927 1.00 94.00 93 THR A O 1
ATOM 710 N N . GLU A 1 94 ? 11.965 11.722 -20.079 1.00 91.12 94 GLU A N 1
ATOM 711 C CA . GLU A 1 94 ? 12.755 10.492 -19.980 1.00 91.12 94 GLU A CA 1
ATOM 712 C C . GLU A 1 94 ? 11.863 9.270 -19.741 1.00 91.12 94 GLU A C 1
ATOM 714 O O . GLU A 1 94 ? 11.990 8.275 -20.442 1.00 91.12 94 GLU A O 1
ATOM 719 N N . GLN A 1 95 ? 10.905 9.359 -18.815 1.00 95.19 95 GLN A N 1
ATOM 720 C CA . GLN A 1 95 ? 9.989 8.252 -18.524 1.00 95.19 95 GLN A CA 1
ATOM 721 C C . GLN A 1 95 ? 9.078 7.912 -19.710 1.00 95.19 95 GLN A C 1
ATOM 723 O O . GLN A 1 95 ? 8.757 6.745 -19.907 1.00 95.19 95 GLN A O 1
ATOM 728 N N . LYS A 1 96 ? 8.671 8.911 -20.506 1.00 94.81 96 LYS A N 1
ATOM 729 C CA . LYS A 1 96 ? 7.833 8.704 -21.701 1.00 94.81 96 LYS A CA 1
ATOM 730 C C . LYS A 1 96 ? 8.584 8.042 -22.855 1.00 94.81 96 LYS A C 1
ATOM 732 O O . LYS A 1 96 ? 7.987 7.262 -23.588 1.00 94.81 96 LYS A O 1
ATOM 737 N N . ASN A 1 97 ? 9.856 8.395 -23.040 1.00 92.00 97 ASN A N 1
ATOM 738 C CA . ASN A 1 97 ? 10.616 8.036 -24.241 1.00 92.00 97 ASN A CA 1
ATOM 739 C C . ASN A 1 97 ? 11.656 6.932 -24.000 1.00 92.00 97 ASN A C 1
ATOM 741 O O . ASN A 1 97 ? 12.194 6.384 -24.960 1.00 92.00 97 ASN A O 1
ATOM 745 N N . GLY A 1 98 ? 11.987 6.652 -22.741 1.00 93.56 98 GLY A N 1
ATOM 746 C CA . GLY A 1 98 ? 12.982 5.663 -22.355 1.00 93.56 98 GLY A CA 1
ATOM 747 C C . GLY A 1 98 ? 12.412 4.253 -22.231 1.00 93.56 98 GLY A C 1
ATOM 748 O O . GLY A 1 98 ? 11.228 4.056 -21.959 1.00 93.56 98 GLY A O 1
ATOM 749 N N . THR A 1 99 ? 13.302 3.275 -22.370 1.00 96.69 99 THR A N 1
ATOM 750 C CA . THR A 1 99 ? 13.075 1.887 -21.968 1.00 96.69 99 THR A CA 1
ATOM 751 C C . THR 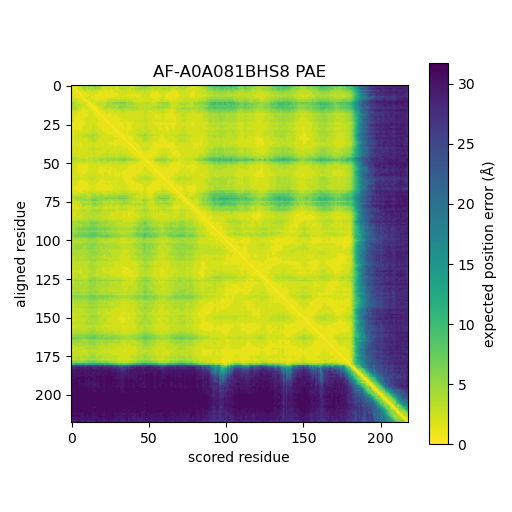A 1 99 ? 13.875 1.586 -20.708 1.00 96.69 99 THR A C 1
ATOM 753 O O . THR A 1 99 ? 14.986 2.094 -20.515 1.00 96.69 99 THR A O 1
ATOM 756 N N . PHE A 1 100 ? 13.289 0.774 -19.839 1.00 97.94 100 PHE A N 1
ATOM 757 C CA . PHE A 1 100 ? 13.834 0.479 -18.525 1.00 97.94 100 PHE A CA 1
ATOM 758 C C . PHE A 1 100 ? 13.880 -1.023 -18.280 1.00 97.94 100 PHE A C 1
ATOM 760 O O . PHE A 1 100 ? 12.970 -1.750 -18.675 1.00 97.94 100 PHE A O 1
ATOM 767 N N . SER A 1 101 ? 14.871 -1.457 -17.510 1.00 98.19 101 SER A N 1
ATOM 768 C CA . SER A 1 101 ? 14.957 -2.811 -16.964 1.00 98.19 101 SER A CA 1
ATOM 769 C C . SER A 1 101 ? 14.917 -2.779 -15.441 1.00 98.19 101 SER A C 1
ATOM 771 O O . SER A 1 101 ? 15.291 -1.787 -14.808 1.00 98.19 101 SER A O 1
ATOM 773 N N . ILE A 1 102 ? 14.528 -3.896 -14.825 1.00 98.25 102 ILE A N 1
ATOM 774 C CA . ILE A 1 102 ? 14.705 -4.085 -13.380 1.00 98.25 102 ILE A CA 1
ATOM 775 C C . ILE A 1 102 ? 16.211 -4.093 -13.092 1.00 98.25 102 ILE A C 1
ATOM 777 O O . ILE A 1 102 ? 16.961 -4.872 -13.684 1.00 98.25 102 ILE A O 1
ATOM 781 N N . ALA A 1 103 ? 16.668 -3.205 -12.207 1.00 98.06 103 ALA A N 1
ATOM 782 C CA . ALA A 1 103 ? 18.095 -2.998 -11.979 1.00 98.06 103 ALA A CA 1
ATOM 783 C C . ALA A 1 103 ? 18.763 -4.248 -11.394 1.00 98.06 103 ALA A C 1
ATOM 785 O O . ALA A 1 103 ? 19.837 -4.639 -11.852 1.00 98.06 103 ALA A O 1
ATOM 786 N N . ASN A 1 104 ? 18.092 -4.885 -10.429 1.00 97.75 104 ASN A N 1
ATOM 787 C CA . ASN A 1 104 ? 18.561 -6.081 -9.734 1.00 97.75 104 ASN A CA 1
ATOM 788 C C . ASN A 1 104 ? 17.439 -7.133 -9.694 1.00 97.75 104 ASN A C 1
ATOM 790 O O . ASN A 1 104 ? 16.652 -7.136 -8.747 1.00 97.75 104 ASN A O 1
ATOM 794 N N . PRO A 1 105 ? 17.310 -7.989 -10.724 1.00 97.88 105 PRO A N 1
ATOM 795 C CA . PRO A 1 105 ? 16.333 -9.072 -10.722 1.00 97.88 105 PRO A CA 1
ATOM 796 C C . PRO A 1 105 ? 16.577 -10.082 -9.590 1.00 97.88 105 PRO A C 1
ATOM 798 O O . PRO A 1 105 ? 17.718 -10.334 -9.206 1.00 97.88 105 PRO A O 1
ATOM 801 N N . GLY A 1 106 ? 15.508 -10.679 -9.063 1.00 98.31 106 GLY A N 1
ATOM 802 C CA . GLY A 1 106 ? 15.561 -11.630 -7.955 1.00 98.31 106 GLY A CA 1
ATOM 803 C C . GLY A 1 106 ? 14.222 -11.779 -7.229 1.00 98.31 106 GLY A C 1
ATOM 804 O O . GLY A 1 106 ? 13.155 -11.506 -7.777 1.00 98.31 106 GLY A O 1
ATOM 805 N N . THR A 1 107 ? 14.265 -12.188 -5.959 1.00 98.25 107 THR A N 1
ATOM 806 C CA . THR A 1 107 ? 13.065 -12.536 -5.167 1.00 98.25 107 THR A CA 1
ATOM 807 C C . THR A 1 107 ? 12.781 -11.593 -3.994 1.00 98.25 107 THR A C 1
ATOM 809 O O . THR A 1 107 ? 11.798 -11.778 -3.261 1.00 98.25 107 THR A O 1
ATOM 812 N N . ALA A 1 108 ? 13.617 -10.568 -3.798 1.00 97.88 108 ALA A N 1
ATOM 813 C CA . ALA A 1 108 ? 13.496 -9.651 -2.674 1.00 97.88 108 ALA A CA 1
ATOM 814 C C . ALA A 1 108 ? 12.158 -8.885 -2.696 1.00 97.88 108 ALA A C 1
ATOM 816 O O . ALA A 1 108 ? 11.639 -8.485 -3.737 1.00 97.88 108 ALA A O 1
ATOM 817 N N . ASN A 1 109 ? 11.577 -8.675 -1.512 1.00 96.38 109 ASN A N 1
ATOM 818 C CA . ASN A 1 109 ? 10.361 -7.878 -1.324 1.00 96.38 109 ASN A CA 1
ATOM 819 C C . ASN A 1 109 ? 10.721 -6.501 -0.749 1.00 96.38 109 ASN A C 1
ATOM 821 O O . ASN A 1 109 ? 10.337 -6.152 0.368 1.00 96.38 109 ASN A O 1
ATOM 825 N N . ASP A 1 110 ? 11.515 -5.757 -1.510 1.00 96.94 110 ASP A N 1
ATOM 826 C CA . ASP A 1 110 ? 12.117 -4.471 -1.148 1.00 96.94 110 ASP A CA 1
ATOM 827 C C . ASP A 1 110 ? 11.539 -3.290 -1.947 1.00 96.94 110 ASP A C 1
ATOM 829 O O . ASP A 1 110 ? 12.069 -2.181 -1.891 1.00 96.94 110 ASP A O 1
ATOM 833 N N . ASN A 1 111 ? 10.443 -3.527 -2.678 1.00 97.88 111 ASN A N 1
ATOM 834 C CA . ASN A 1 111 ? 9.791 -2.605 -3.614 1.00 97.88 111 ASN A CA 1
ATOM 835 C C . ASN A 1 111 ? 10.587 -2.286 -4.894 1.00 97.88 111 ASN A C 1
ATOM 837 O O . ASN A 1 111 ? 10.078 -1.553 -5.741 1.00 97.88 111 ASN A O 1
ATOM 841 N N . LYS A 1 112 ? 11.806 -2.818 -5.044 1.00 98.38 112 LYS A N 1
ATOM 842 C CA . LYS A 1 112 ? 12.736 -2.514 -6.144 1.00 98.38 112 LYS A CA 1
ATOM 843 C C . LYS A 1 112 ? 13.027 -3.710 -7.043 1.00 98.38 112 LYS A C 1
ATOM 845 O O . LYS A 1 112 ? 13.453 -3.528 -8.174 1.00 98.38 112 LYS A O 1
ATOM 850 N N . THR A 1 113 ? 12.813 -4.914 -6.529 1.00 98.25 113 THR A N 1
ATOM 851 C CA . THR A 1 113 ? 13.176 -6.157 -7.214 1.00 98.25 113 THR A CA 1
ATOM 852 C C . THR A 1 113 ? 12.000 -6.763 -7.980 1.00 98.25 113 THR A C 1
ATOM 854 O O . THR A 1 113 ? 12.195 -7.450 -8.973 1.00 98.25 113 THR A O 1
ATOM 857 N N . VAL A 1 114 ? 10.763 -6.512 -7.552 1.00 98.44 114 VAL A N 1
ATOM 858 C CA . VAL A 1 114 ? 9.538 -7.131 -8.091 1.00 98.44 114 VAL A CA 1
ATOM 859 C C . VAL A 1 114 ? 8.434 -6.092 -8.274 1.00 98.44 114 VAL A C 1
ATOM 861 O O . VAL A 1 114 ? 8.495 -5.015 -7.684 1.00 98.44 114 VAL A O 1
ATOM 864 N N . THR A 1 115 ? 7.406 -6.414 -9.061 1.00 98.62 115 THR A N 1
ATOM 865 C CA . THR A 1 115 ? 6.288 -5.503 -9.349 1.00 98.62 115 THR A CA 1
ATOM 866 C C . THR A 1 115 ? 5.045 -5.786 -8.497 1.00 98.62 115 THR A C 1
ATOM 868 O O . THR A 1 115 ? 4.860 -6.870 -7.933 1.00 98.62 115 THR A O 1
ATOM 871 N N . TYR A 1 116 ? 4.170 -4.787 -8.376 1.00 98.69 116 TYR A N 1
ATOM 872 C CA . TYR A 1 116 ? 3.011 -4.754 -7.482 1.00 98.69 116 TYR A CA 1
ATOM 873 C C . TYR A 1 116 ? 1.741 -4.331 -8.219 1.00 98.69 116 TYR A C 1
ATOM 875 O O . TYR A 1 116 ? 1.790 -3.583 -9.187 1.00 98.69 116 TYR A O 1
ATOM 883 N N . LYS A 1 117 ? 0.568 -4.800 -7.774 1.00 98.44 117 LYS A N 1
ATOM 884 C CA . LYS A 1 117 ? -0.701 -4.466 -8.457 1.00 98.44 117 LYS A CA 1
ATOM 885 C C . LYS A 1 117 ? -1.054 -2.984 -8.311 1.00 98.44 117 LYS A C 1
ATOM 887 O O . LYS A 1 117 ? -1.641 -2.390 -9.204 1.00 98.44 117 LYS A O 1
ATOM 892 N N . VAL A 1 118 ? -0.664 -2.411 -7.179 1.00 98.19 118 VAL A N 1
ATOM 893 C CA . VAL A 1 118 ? -0.674 -0.981 -6.850 1.00 98.19 118 VAL A CA 1
ATOM 894 C C . VAL A 1 118 ? 0.609 -0.685 -6.066 1.00 98.19 118 VAL A C 1
ATOM 896 O O . VAL A 1 118 ? 1.190 -1.633 -5.520 1.00 98.19 118 VAL A O 1
ATOM 899 N N . PRO A 1 119 ? 1.049 0.577 -5.944 1.00 98.38 119 PRO A N 1
ATOM 900 C CA . PRO A 1 119 ? 2.212 0.924 -5.133 1.00 98.38 119 PRO A CA 1
ATOM 901 C C . PRO A 1 119 ? 2.117 0.338 -3.720 1.00 98.38 119 PRO A C 1
ATOM 903 O O . PRO A 1 119 ? 1.047 0.347 -3.098 1.00 98.38 119 PRO A O 1
ATOM 906 N N . ALA A 1 120 ? 3.214 -0.212 -3.200 1.00 97.81 120 ALA A N 1
ATOM 907 C CA . ALA A 1 120 ? 3.152 -1.017 -1.985 1.00 97.81 120 ALA A CA 1
ATOM 908 C C . ALA A 1 120 ? 2.565 -0.231 -0.801 1.00 97.81 120 ALA A C 1
ATOM 910 O O . ALA A 1 120 ? 2.941 0.910 -0.525 1.00 97.81 120 ALA A O 1
ATOM 911 N N . TRP A 1 121 ? 1.660 -0.885 -0.066 1.00 97.69 121 TRP A N 1
ATOM 912 C CA . TRP A 1 121 ? 0.989 -0.333 1.117 1.00 97.69 121 TRP A CA 1
ATOM 913 C C . TRP A 1 121 ? 0.070 0.873 0.857 1.00 97.69 121 TRP A C 1
ATOM 915 O O . TRP A 1 121 ? -0.333 1.542 1.809 1.00 97.69 121 TRP A O 1
ATOM 925 N N . THR A 1 122 ? -0.327 1.125 -0.391 1.00 97.94 122 THR A N 1
ATOM 926 C CA . THR A 1 122 ? -1.324 2.164 -0.717 1.00 97.94 122 THR A CA 1
ATOM 927 C C . THR A 1 122 ? -2.759 1.642 -0.676 1.00 97.94 122 THR A C 1
ATOM 929 O O . THR A 1 122 ? -3.673 2.390 -0.338 1.00 97.94 122 THR A O 1
ATOM 932 N N . GLN A 1 123 ? -2.963 0.332 -0.849 1.00 97.44 123 GLN A N 1
ATOM 933 C CA . GLN A 1 123 ? -4.271 -0.309 -0.702 1.00 97.44 123 GLN A CA 1
ATOM 934 C C . GLN A 1 123 ? -4.224 -1.533 0.216 1.00 97.44 123 GLN A C 1
ATOM 936 O O . GLN A 1 123 ? -3.302 -2.351 0.183 1.00 97.44 123 GLN A O 1
ATOM 941 N N . TYR A 1 124 ? -5.258 -1.687 1.047 1.00 97.50 124 TYR A N 1
ATOM 942 C CA . TYR A 1 124 ? -5.336 -2.788 2.004 1.00 97.50 124 TYR A CA 1
ATOM 943 C C . TYR A 1 124 ? -5.476 -4.144 1.303 1.00 97.50 124 TYR A C 1
ATOM 945 O O . TYR A 1 124 ? -6.429 -4.350 0.552 1.00 97.50 124 TYR A O 1
ATOM 953 N N . LYS A 1 125 ? -4.582 -5.087 1.642 1.00 95.31 125 LYS A N 1
ATOM 954 C CA . LYS A 1 125 ? -4.525 -6.467 1.114 1.00 95.31 125 LYS A CA 1
ATOM 955 C C . LYS A 1 125 ? -4.245 -6.583 -0.392 1.00 95.31 125 LYS A C 1
ATOM 957 O O . LYS A 1 125 ? -4.459 -7.651 -0.957 1.00 95.31 125 LYS A O 1
ATOM 962 N N . VAL A 1 126 ? -3.732 -5.535 -1.030 1.00 96.81 126 VAL A N 1
ATOM 963 C CA . VAL A 1 126 ? -3.234 -5.632 -2.406 1.00 96.81 126 VAL A CA 1
ATOM 964 C C . VAL A 1 126 ? -1.735 -5.914 -2.373 1.00 96.81 126 VAL A C 1
ATOM 966 O O . VAL A 1 126 ? -1.002 -5.307 -1.594 1.00 96.81 126 VAL A O 1
ATOM 969 N N . GLY A 1 127 ? -1.301 -6.901 -3.156 1.00 95.38 127 GLY A N 1
ATOM 970 C CA . GLY A 1 127 ? 0.052 -7.448 -3.099 1.00 95.38 127 GLY A CA 1
ATOM 971 C C . GLY A 1 127 ? 0.832 -7.321 -4.404 1.00 95.38 127 GLY A C 1
ATOM 972 O O . GLY A 1 127 ? 0.496 -6.534 -5.292 1.00 95.38 127 GLY A O 1
ATOM 973 N N . ARG A 1 128 ? 1.883 -8.138 -4.488 1.00 97.69 128 ARG A N 1
ATOM 974 C CA . ARG A 1 128 ? 2.763 -8.253 -5.650 1.00 97.69 128 ARG A CA 1
ATOM 975 C C . ARG A 1 128 ? 2.029 -8.807 -6.879 1.00 97.69 128 ARG A C 1
ATOM 977 O O . ARG A 1 128 ? 1.067 -9.562 -6.726 1.00 97.69 128 ARG A O 1
ATOM 984 N N . VAL A 1 129 ? 2.488 -8.425 -8.069 1.00 98.31 129 VAL A N 1
ATOM 985 C CA . VAL A 1 129 ? 2.132 -9.085 -9.336 1.00 98.31 129 VAL A CA 1
ATOM 986 C C . VAL A 1 129 ? 3.020 -10.315 -9.502 1.00 98.31 129 VAL A C 1
ATOM 988 O O . VAL A 1 129 ? 2.500 -11.424 -9.570 1.00 98.31 129 VAL A O 1
ATOM 991 N N . ILE A 1 130 ? 4.343 -10.127 -9.451 1.00 98.38 130 ILE A N 1
ATOM 992 C CA . ILE A 1 130 ? 5.333 -11.212 -9.482 1.00 98.38 130 ILE A CA 1
ATOM 993 C C . ILE A 1 130 ? 6.063 -11.328 -8.146 1.00 98.38 130 ILE A C 1
ATOM 995 O O . ILE A 1 130 ? 6.276 -10.344 -7.440 1.00 98.38 130 ILE A O 1
ATOM 999 N N . THR A 1 131 ? 6.469 -12.541 -7.783 1.00 98.19 131 THR A N 1
ATOM 1000 C CA . THR A 1 131 ? 7.268 -12.794 -6.571 1.00 98.19 131 THR A CA 1
ATOM 1001 C C . THR A 1 131 ? 8.739 -13.066 -6.859 1.00 98.19 131 THR A C 1
ATOM 1003 O O . THR A 1 131 ? 9.526 -13.096 -5.916 1.00 98.19 131 THR A O 1
ATOM 1006 N N . ASP A 1 132 ? 9.079 -13.247 -8.132 1.00 98.50 132 ASP A N 1
ATOM 1007 C CA . ASP A 1 132 ? 10.417 -13.501 -8.647 1.00 98.50 132 ASP A CA 1
ATOM 1008 C C . ASP A 1 132 ? 10.558 -12.795 -10.001 1.00 98.50 132 ASP A C 1
ATOM 1010 O O . ASP A 1 132 ? 9.755 -13.024 -10.909 1.00 98.50 132 ASP A O 1
ATOM 1014 N N . SER A 1 133 ? 11.539 -11.904 -10.114 1.00 98.44 133 SER A N 1
ATOM 1015 C CA . SER A 1 133 ? 11.870 -11.200 -11.351 1.00 98.44 133 SER A CA 1
ATOM 1016 C C . SER A 1 133 ? 13.068 -11.798 -12.092 1.00 98.44 133 SER A C 1
ATOM 1018 O O . SER A 1 133 ? 13.393 -11.326 -13.177 1.00 98.44 133 SER A O 1
ATOM 1020 N N . THR A 1 134 ? 13.693 -12.864 -11.578 1.00 98.50 134 THR A N 1
ATOM 1021 C CA . THR A 1 134 ? 14.821 -13.557 -12.230 1.00 98.50 134 THR A CA 1
ATOM 1022 C C . THR A 1 134 ? 14.528 -13.943 -13.690 1.00 98.50 134 THR A C 1
ATOM 1024 O O . THR A 1 134 ? 15.387 -13.697 -14.540 1.00 98.50 134 THR A O 1
ATOM 1027 N N . PRO A 1 135 ? 13.322 -14.445 -14.049 1.00 98.44 135 PRO A N 1
ATOM 1028 C CA . PRO A 1 135 ? 12.978 -14.749 -15.446 1.00 98.44 135 PRO A CA 1
ATOM 1029 C C . PRO A 1 135 ? 12.895 -13.525 -16.374 1.00 98.44 135 PRO A C 1
ATOM 1031 O O . PRO A 1 135 ? 12.799 -13.680 -17.587 1.00 98.44 135 PRO A O 1
ATOM 1034 N N . TYR A 1 136 ? 12.926 -12.313 -15.818 1.00 97.94 136 TYR A N 1
ATOM 1035 C CA . TYR A 1 136 ? 12.718 -11.042 -16.514 1.00 97.94 136 TYR A CA 1
ATOM 1036 C C . TYR A 1 136 ? 14.010 -10.218 -16.614 1.00 97.94 136 TYR A C 1
ATOM 1038 O O . TYR A 1 136 ? 13.961 -9.020 -16.873 1.00 97.94 136 TYR A O 1
ATOM 1046 N N . LYS A 1 137 ? 15.183 -10.834 -16.415 1.00 96.19 137 LYS A N 1
ATOM 1047 C CA . LYS A 1 137 ? 16.496 -10.163 -16.516 1.00 96.19 137 LYS A CA 1
ATOM 1048 C C . LYS A 1 137 ? 16.773 -9.501 -17.875 1.00 96.19 137 LYS A C 1
ATOM 1050 O O . LYS A 1 137 ? 17.581 -8.584 -17.947 1.00 96.19 137 LYS A O 1
ATOM 1055 N N . GLU A 1 138 ? 16.115 -9.985 -18.925 1.00 95.94 138 GLU A N 1
ATOM 1056 C CA . GLU A 1 138 ? 16.198 -9.499 -20.311 1.00 95.94 138 GLU A CA 1
ATOM 1057 C C . GLU A 1 138 ? 14.911 -8.761 -20.729 1.00 95.94 138 GLU A C 1
ATOM 1059 O O . GLU A 1 138 ? 14.672 -8.530 -21.913 1.00 95.94 138 GLU A O 1
ATOM 1064 N N . ALA A 1 139 ? 14.025 -8.459 -19.774 1.00 97.44 139 ALA A N 1
ATOM 1065 C CA . ALA A 1 139 ? 12.788 -7.746 -20.041 1.00 97.44 139 ALA A CA 1
ATOM 1066 C C . ALA A 1 139 ? 13.022 -6.236 -20.049 1.00 97.44 139 ALA A C 1
ATOM 1068 O O . ALA A 1 139 ? 13.601 -5.683 -19.115 1.00 97.44 139 ALA A O 1
ATOM 1069 N N . HIS A 1 140 ? 12.475 -5.590 -21.074 1.00 97.75 140 HIS A N 1
ATOM 1070 C CA . HIS A 1 140 ? 12.435 -4.142 -21.209 1.00 97.75 140 HIS A CA 1
ATOM 1071 C C . HIS A 1 140 ? 11.010 -3.647 -20.992 1.00 97.75 140 HIS A C 1
ATOM 1073 O O . HIS A 1 140 ? 10.039 -4.287 -21.412 1.00 97.75 140 HIS A O 1
ATOM 1079 N N . PHE A 1 141 ? 10.887 -2.491 -20.357 1.00 98.44 141 PHE A N 1
ATOM 1080 C CA . PHE A 1 141 ? 9.615 -1.918 -19.960 1.00 98.44 141 PHE A CA 1
ATOM 1081 C C . PHE A 1 141 ? 9.510 -0.452 -20.366 1.00 98.44 141 PHE A C 1
ATOM 1083 O O . PHE A 1 141 ? 10.459 0.318 -20.214 1.00 98.44 141 PHE A O 1
ATOM 1090 N N . ASN A 1 142 ? 8.315 -0.061 -20.797 1.00 98.00 142 ASN A N 1
ATOM 1091 C CA . ASN A 1 142 ? 7.906 1.334 -20.900 1.00 98.00 142 ASN A CA 1
ATOM 1092 C C . ASN A 1 142 ? 7.226 1.757 -19.596 1.00 98.00 142 ASN A C 1
ATOM 1094 O O . ASN A 1 142 ? 6.533 0.955 -18.961 1.00 98.00 142 ASN A O 1
ATOM 1098 N N . ILE A 1 143 ? 7.375 3.025 -19.213 1.00 98.44 143 ILE A N 1
ATOM 1099 C CA . ILE A 1 143 ? 6.645 3.587 -18.076 1.00 98.44 143 ILE A CA 1
ATOM 1100 C C . ILE A 1 143 ? 5.349 4.228 -18.580 1.00 98.44 143 ILE A C 1
ATOM 1102 O O . ILE A 1 143 ? 5.376 5.140 -19.404 1.00 98.44 143 ILE A O 1
ATOM 1106 N N . THR A 1 144 ? 4.208 3.782 -18.051 1.00 98.31 144 THR A N 1
ATOM 1107 C CA . THR A 1 144 ? 2.877 4.259 -18.470 1.00 98.31 144 THR A CA 1
ATOM 1108 C C . THR A 1 144 ? 2.171 5.123 -17.431 1.00 98.31 144 THR A C 1
ATOM 1110 O O . THR A 1 144 ? 1.251 5.860 -17.774 1.00 98.31 144 THR A O 1
ATOM 1113 N N . ALA A 1 145 ? 2.613 5.087 -16.173 1.00 98.56 145 ALA A N 1
ATOM 1114 C CA . ALA A 1 145 ? 2.120 5.968 -15.117 1.00 98.56 145 ALA A CA 1
ATOM 1115 C C . ALA A 1 145 ? 3.193 6.212 -14.052 1.00 98.56 145 ALA A C 1
ATOM 1117 O O . ALA A 1 145 ? 4.125 5.422 -13.898 1.00 98.56 145 ALA A O 1
ATOM 1118 N N . VAL A 1 146 ? 3.042 7.295 -13.294 1.00 98.75 146 VAL A N 1
ATOM 1119 C CA . VAL A 1 146 ? 3.913 7.650 -12.170 1.00 98.75 146 VAL A CA 1
ATOM 1120 C C . VAL A 1 146 ? 3.082 8.250 -11.046 1.00 98.75 146 VAL A C 1
ATOM 1122 O O . VAL A 1 146 ? 2.008 8.800 -11.277 1.00 98.75 146 VAL A O 1
ATOM 1125 N N . GLY A 1 147 ? 3.582 8.167 -9.824 1.00 98.56 147 GLY A N 1
ATOM 1126 C CA . GLY A 1 147 ? 3.046 8.911 -8.696 1.00 98.56 147 GLY A CA 1
ATOM 1127 C C . GLY A 1 147 ? 3.877 8.706 -7.440 1.00 98.56 147 GLY A C 1
ATOM 1128 O O . GLY A 1 147 ? 4.934 8.073 -7.471 1.00 98.56 147 GLY A O 1
ATOM 1129 N N . THR A 1 148 ? 3.384 9.234 -6.329 1.00 98.50 148 THR A N 1
ATOM 1130 C CA . THR A 1 148 ? 4.126 9.319 -5.071 1.00 98.50 148 THR A CA 1
ATOM 1131 C C . THR A 1 148 ? 3.296 8.775 -3.915 1.00 98.50 148 THR A C 1
ATOM 1133 O O . THR A 1 148 ? 2.119 9.117 -3.775 1.00 98.50 148 THR A O 1
ATOM 1136 N N . ARG A 1 149 ? 3.890 7.941 -3.050 1.00 98.06 149 ARG A N 1
ATOM 1137 C CA . ARG A 1 149 ? 3.223 7.538 -1.797 1.00 98.06 149 ARG A CA 1
ATOM 1138 C C . ARG A 1 149 ? 3.260 8.682 -0.799 1.00 98.06 149 ARG A C 1
ATOM 1140 O O . ARG A 1 149 ? 4.314 9.259 -0.548 1.00 98.06 149 ARG A O 1
ATOM 1147 N N . THR A 1 150 ? 2.126 8.976 -0.176 1.00 97.06 150 THR A N 1
ATOM 1148 C CA . THR A 1 150 ? 1.979 10.200 0.628 1.00 97.06 150 THR A CA 1
ATOM 1149 C C . THR A 1 150 ? 2.713 10.171 1.967 1.00 97.06 150 THR A C 1
ATOM 1151 O O . THR A 1 150 ? 3.013 11.230 2.508 1.00 97.06 150 THR A O 1
ATOM 1154 N N . ARG A 1 151 ? 3.030 8.987 2.514 1.00 96.88 151 ARG A N 1
ATOM 1155 C CA . ARG A 1 151 ? 3.783 8.870 3.778 1.00 96.88 151 ARG A CA 1
ATOM 1156 C C . ARG A 1 151 ? 5.295 8.836 3.588 1.00 96.88 151 ARG A C 1
ATOM 1158 O O . ARG A 1 151 ? 6.004 9.472 4.362 1.00 96.88 151 ARG A O 1
ATOM 1165 N N . GLU A 1 152 ? 5.773 8.079 2.604 1.00 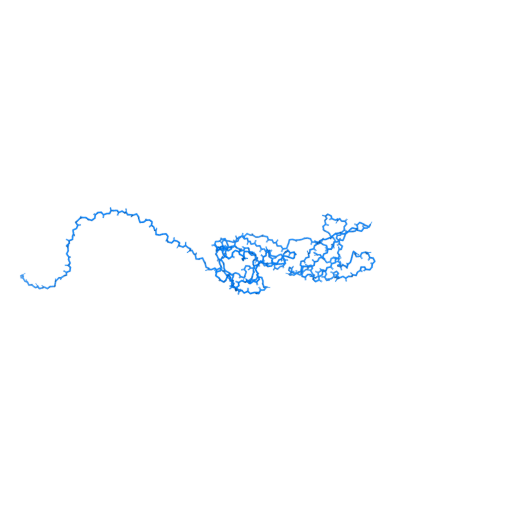97.62 152 GLU A N 1
ATOM 1166 C CA . GLU A 1 152 ? 7.203 7.946 2.319 1.00 97.62 152 GLU A CA 1
ATOM 1167 C C . GLU A 1 152 ? 7.744 9.071 1.429 1.00 97.62 152 GLU A C 1
ATOM 1169 O O . GLU A 1 152 ? 8.931 9.370 1.505 1.00 97.62 152 GLU A O 1
ATOM 1174 N N . GLY A 1 153 ? 6.902 9.679 0.587 1.00 97.62 153 GLY A N 1
ATOM 1175 C CA . GLY A 1 153 ? 7.332 10.656 -0.417 1.00 97.62 153 GLY A CA 1
ATOM 1176 C C . GLY A 1 153 ? 8.111 10.037 -1.582 1.00 97.62 153 GLY A C 1
ATOM 1177 O O . GLY A 1 153 ? 8.777 10.754 -2.322 1.00 97.62 153 GLY A O 1
ATOM 1178 N N . ASP A 1 154 ? 8.054 8.713 -1.747 1.00 98.19 154 ASP A N 1
ATOM 1179 C CA . ASP A 1 154 ? 8.825 7.991 -2.751 1.00 98.19 154 ASP A CA 1
ATOM 1180 C C . ASP A 1 154 ? 8.071 7.820 -4.078 1.00 98.19 154 ASP A C 1
ATOM 1182 O O . ASP A 1 154 ? 6.849 7.656 -4.112 1.00 98.19 154 ASP A O 1
ATOM 1186 N N . THR A 1 155 ? 8.813 7.860 -5.187 1.00 98.44 155 THR A N 1
ATOM 1187 C CA . THR A 1 155 ? 8.247 7.781 -6.538 1.00 98.44 155 THR A CA 1
ATOM 1188 C C . THR A 1 155 ? 8.077 6.336 -6.991 1.00 98.44 155 THR A C 1
ATOM 1190 O O . THR A 1 155 ? 9.030 5.551 -7.025 1.00 98.44 155 THR A O 1
ATOM 1193 N N . TRP A 1 156 ? 6.861 6.010 -7.408 1.00 98.75 156 TRP A N 1
ATOM 1194 C CA . TRP A 1 156 ? 6.486 4.741 -8.014 1.00 98.75 156 TRP A CA 1
ATOM 1195 C C . TRP A 1 156 ? 6.099 4.948 -9.465 1.00 98.75 156 TRP A C 1
ATOM 1197 O O . TRP A 1 156 ? 5.474 5.949 -9.811 1.00 98.75 156 TRP A O 1
ATOM 1207 N N . VAL A 1 157 ? 6.430 3.971 -10.299 1.00 98.81 157 VAL A N 1
ATOM 1208 C CA . VAL A 1 157 ? 6.090 3.960 -11.719 1.00 98.81 157 VAL A CA 1
ATOM 1209 C C . VAL A 1 157 ? 5.364 2.674 -12.072 1.00 98.81 157 VAL A C 1
ATOM 1211 O O . VAL A 1 157 ? 5.660 1.616 -11.513 1.00 98.81 157 VAL A O 1
ATOM 1214 N N . LYS A 1 158 ? 4.401 2.763 -12.987 1.00 98.81 158 LYS A N 1
ATOM 1215 C CA . LYS A 1 158 ? 3.759 1.606 -13.600 1.00 98.81 158 LYS A CA 1
ATOM 1216 C C . LYS A 1 158 ? 4.529 1.242 -14.861 1.00 98.81 158 LYS A C 1
ATOM 1218 O O . LYS A 1 158 ? 4.686 2.082 -15.744 1.00 98.81 158 LYS A O 1
ATOM 1223 N N . VAL A 1 159 ? 4.994 0.002 -14.920 1.00 98.69 159 VAL A N 1
ATOM 1224 C CA . VAL A 1 159 ? 5.759 -0.556 -16.030 1.00 98.69 159 VAL A CA 1
ATOM 1225 C C . VAL A 1 159 ? 4.906 -1.505 -16.862 1.00 98.69 159 VAL A C 1
ATOM 1227 O O . VAL A 1 159 ? 4.128 -2.299 -16.323 1.00 98.69 159 VAL A O 1
ATOM 1230 N N . GLU A 1 160 ? 5.080 -1.434 -18.176 1.00 98.44 160 GLU A N 1
ATOM 1231 C CA . GLU A 1 160 ? 4.484 -2.347 -19.147 1.00 98.44 160 GLU A CA 1
ATOM 1232 C C . GLU A 1 160 ? 5.576 -2.890 -20.068 1.00 98.44 160 GLU A C 1
ATOM 1234 O O . GLU A 1 160 ? 6.362 -2.131 -20.635 1.00 98.44 160 GLU A O 1
ATOM 1239 N N . ALA A 1 161 ? 5.663 -4.215 -20.165 1.00 98.25 161 ALA A N 1
ATOM 1240 C CA . ALA A 1 161 ? 6.680 -4.901 -20.943 1.00 98.25 161 ALA A CA 1
ATOM 1241 C C . ALA A 1 161 ? 6.535 -4.588 -22.436 1.00 98.25 161 ALA A C 1
ATOM 1243 O O . ALA A 1 161 ? 5.426 -4.578 -22.971 1.00 98.25 161 ALA A O 1
ATOM 1244 N N . THR A 1 162 ? 7.663 -4.386 -23.114 1.00 97.31 162 THR A N 1
ATOM 1245 C CA . THR A 1 162 ? 7.700 -4.161 -24.567 1.00 97.31 162 THR A CA 1
ATOM 1246 C C . THR A 1 162 ? 7.482 -5.452 -25.361 1.00 97.31 162 THR A C 1
ATOM 1248 O O . THR A 1 162 ? 6.949 -5.413 -26.467 1.00 97.31 162 THR A O 1
ATOM 1251 N N . ASP A 1 163 ? 7.857 -6.596 -24.783 1.00 96.69 163 ASP A N 1
ATOM 1252 C CA . ASP A 1 163 ? 7.618 -7.938 -25.316 1.00 96.69 163 ASP A CA 1
ATOM 1253 C C . ASP A 1 163 ? 6.520 -8.633 -24.495 1.00 96.69 163 ASP A C 1
ATOM 1255 O O . ASP A 1 163 ? 6.607 -8.751 -23.267 1.00 96.69 163 ASP A O 1
ATOM 1259 N N . ALA A 1 164 ? 5.487 -9.130 -25.182 1.00 96.38 164 ALA A N 1
ATOM 1260 C CA . ALA A 1 164 ? 4.330 -9.775 -24.569 1.00 96.38 164 ALA A CA 1
ATOM 1261 C C . ALA A 1 164 ? 4.697 -10.994 -23.705 1.00 96.38 164 ALA A C 1
ATOM 1263 O O . ALA A 1 164 ? 3.986 -11.277 -22.735 1.00 96.38 164 ALA A O 1
ATOM 1264 N N . LYS A 1 165 ? 5.818 -11.678 -23.981 1.00 97.31 165 LYS A N 1
ATOM 1265 C CA . LYS A 1 165 ? 6.282 -12.812 -23.160 1.00 97.31 165 LYS A CA 1
ATOM 1266 C C . LYS A 1 165 ? 6.601 -12.417 -21.713 1.00 97.31 165 LYS A C 1
ATOM 1268 O O . LYS A 1 165 ? 6.551 -13.259 -20.824 1.00 97.31 165 LYS A O 1
ATOM 1273 N N . TYR A 1 166 ? 6.891 -11.137 -21.470 1.00 98.12 166 TYR A N 1
ATOM 1274 C CA . TYR A 1 166 ? 7.206 -10.588 -20.151 1.00 98.12 166 TYR A CA 1
ATOM 1275 C C . TYR A 1 166 ? 6.034 -9.829 -19.509 1.00 98.12 166 TYR A C 1
ATOM 1277 O O . TYR A 1 166 ? 6.179 -9.287 -18.414 1.00 98.12 166 TYR A O 1
ATOM 1285 N N . SER A 1 167 ? 4.854 -9.823 -20.139 1.00 98.06 167 SER A N 1
ATOM 1286 C CA . SER A 1 167 ? 3.671 -9.082 -19.669 1.00 98.06 167 SER A CA 1
ATOM 1287 C C . SER A 1 167 ? 3.184 -9.485 -18.272 1.00 98.06 167 SER A C 1
ATOM 1289 O O . SER A 1 167 ? 2.554 -8.685 -17.581 1.00 98.06 167 SER A O 1
ATOM 1291 N N . ALA A 1 168 ? 3.527 -10.690 -17.808 1.00 98.31 168 ALA A N 1
ATOM 1292 C CA . ALA A 1 168 ? 3.248 -11.136 -16.447 1.00 98.31 168 ALA A CA 1
ATOM 1293 C C . ALA A 1 168 ? 3.933 -10.271 -15.369 1.00 98.31 168 ALA A C 1
ATOM 1295 O O . ALA A 1 168 ? 3.471 -10.267 -14.233 1.00 98.31 168 ALA A O 1
ATOM 1296 N N . ALA A 1 169 ? 4.981 -9.508 -15.707 1.00 98.25 169 ALA A N 1
ATOM 1297 C CA . ALA A 1 169 ? 5.617 -8.549 -14.805 1.00 98.25 169 ALA A CA 1
ATOM 1298 C C . ALA A 1 169 ? 4.949 -7.163 -14.779 1.00 98.25 169 ALA A C 1
ATOM 1300 O O . ALA A 1 169 ? 5.320 -6.353 -13.930 1.00 98.25 169 ALA A O 1
ATOM 1301 N N . ASN A 1 170 ? 3.971 -6.871 -15.643 1.00 98.69 170 ASN A N 1
ATOM 1302 C CA . ASN A 1 170 ? 3.355 -5.543 -15.723 1.00 98.69 170 ASN A CA 1
ATOM 1303 C C . ASN A 1 170 ? 2.740 -5.129 -14.379 1.00 98.69 170 ASN A C 1
ATOM 1305 O O . ASN A 1 170 ? 1.934 -5.852 -13.790 1.00 98.69 170 ASN A O 1
ATOM 1309 N N . GLY A 1 171 ? 3.096 -3.945 -13.889 1.00 98.69 171 GLY A N 1
ATOM 1310 C CA . GLY A 1 171 ? 2.672 -3.489 -12.569 1.00 98.69 171 GLY A CA 1
ATOM 1311 C C . GLY A 1 171 ? 3.455 -2.282 -12.078 1.00 98.69 171 GLY A C 1
ATOM 1312 O O . GLY A 1 171 ? 4.193 -1.652 -12.820 1.00 98.69 171 GLY A O 1
ATOM 1313 N N . TRP A 1 172 ? 3.280 -1.947 -10.810 1.00 98.81 172 TRP A N 1
ATOM 1314 C CA . TRP A 1 172 ? 3.958 -0.845 -10.141 1.00 98.81 172 TRP A CA 1
ATOM 1315 C C . TRP A 1 172 ? 5.271 -1.291 -9.509 1.00 98.81 172 TRP A C 1
ATOM 1317 O O . TRP A 1 172 ? 5.334 -2.350 -8.891 1.00 98.81 172 TRP A O 1
ATOM 1327 N N . ILE A 1 173 ? 6.299 -0.459 -9.591 1.00 98.81 173 ILE A N 1
ATOM 1328 C CA . ILE A 1 173 ? 7.598 -0.665 -8.945 1.00 98.81 173 ILE A CA 1
ATOM 1329 C C . ILE A 1 173 ? 8.154 0.681 -8.485 1.00 98.81 173 ILE A C 1
ATOM 1331 O O . ILE A 1 173 ? 7.809 1.729 -9.039 1.00 98.81 173 ILE A O 1
ATOM 1335 N N . LEU A 1 174 ? 8.987 0.677 -7.447 1.00 98.56 174 LEU A N 1
ATOM 1336 C CA . LEU A 1 174 ? 9.690 1.885 -7.036 1.00 98.56 174 LEU A CA 1
ATOM 1337 C C . LEU A 1 174 ? 10.623 2.328 -8.170 1.00 98.56 174 LEU A C 1
ATOM 1339 O O . LEU A 1 174 ? 11.395 1.512 -8.671 1.00 98.56 174 LEU A O 1
ATOM 1343 N N . TYR A 1 175 ? 10.598 3.607 -8.552 1.00 98.50 175 TYR A N 1
ATOM 1344 C CA . TYR A 1 175 ? 11.377 4.090 -9.702 1.00 98.50 175 TYR A CA 1
ATOM 1345 C C . TYR A 1 175 ? 12.884 3.833 -9.538 1.00 98.50 175 TYR A C 1
ATOM 1347 O O . TYR A 1 175 ? 13.551 3.414 -10.475 1.00 98.50 175 TYR A O 1
ATOM 1355 N N . SER A 1 176 ? 13.401 3.957 -8.311 1.00 98.00 176 SER A N 1
ATOM 1356 C CA . SER A 1 176 ? 14.803 3.644 -7.980 1.00 98.00 176 SER A CA 1
ATOM 1357 C C . SER A 1 176 ? 15.171 2.151 -8.035 1.00 98.00 176 SER A C 1
ATOM 1359 O O . SER A 1 176 ? 16.320 1.8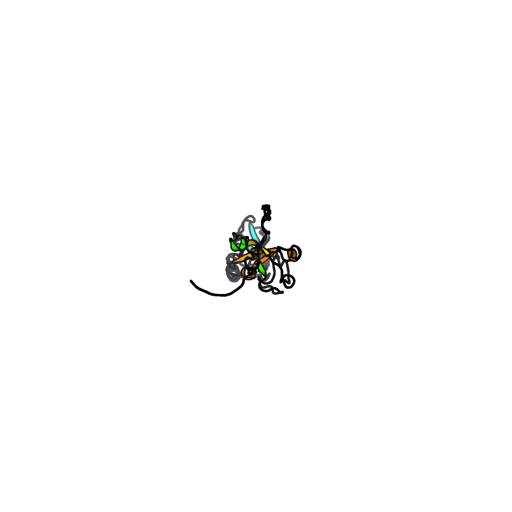00 -7.773 1.00 98.00 176 SER A O 1
ATOM 1361 N N . GLY A 1 177 ? 14.214 1.261 -8.317 1.00 98.12 177 GLY A N 1
ATOM 1362 C CA . GLY A 1 177 ? 14.457 -0.152 -8.619 1.00 98.12 177 GLY A CA 1
ATOM 1363 C C 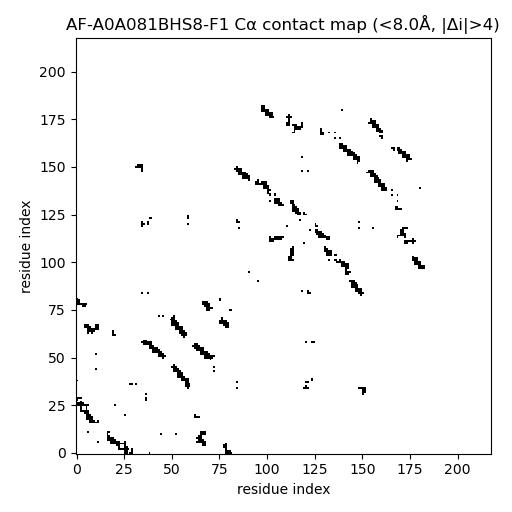. GLY A 1 177 ? 14.689 -0.435 -10.104 1.00 98.12 177 GLY A C 1
ATOM 1364 O O . GLY A 1 177 ? 15.029 -1.560 -10.467 1.00 98.12 177 GLY A O 1
ATOM 1365 N N . LEU A 1 178 ? 14.517 0.570 -10.962 1.00 98.31 178 LEU A N 1
ATOM 1366 C CA . LEU A 1 178 ? 14.754 0.467 -12.394 1.00 98.31 178 LEU A CA 1
ATOM 1367 C C . LEU A 1 178 ? 16.104 1.075 -12.770 1.00 98.31 178 LEU A C 1
ATOM 1369 O O . LEU A 1 178 ? 16.630 1.955 -12.088 1.00 98.31 178 LEU A O 1
ATOM 1373 N N . LYS A 1 179 ? 16.639 0.615 -13.897 1.00 96.75 179 LYS A N 1
ATOM 1374 C CA . LYS A 1 179 ? 17.722 1.270 -14.630 1.00 96.75 179 LYS A CA 1
ATOM 1375 C C . LYS A 1 179 ? 17.216 1.617 -16.023 1.00 96.75 179 LYS A C 1
ATOM 1377 O O . LYS A 1 179 ? 16.502 0.818 -16.625 1.00 96.75 179 LYS A O 1
ATOM 1382 N N . ALA A 1 180 ? 17.573 2.795 -16.521 1.00 95.44 180 ALA A N 1
ATOM 1383 C CA . ALA A 1 180 ? 17.375 3.104 -17.929 1.00 95.44 180 ALA A CA 1
ATOM 1384 C C . ALA A 1 180 ? 18.326 2.230 -18.757 1.00 95.44 180 ALA A C 1
ATOM 1386 O O . ALA A 1 180 ? 19.502 2.102 -18.413 1.00 95.44 180 ALA A O 1
ATOM 1387 N N . ASP A 1 181 ? 17.842 1.659 -19.855 1.00 87.31 181 ASP A N 1
ATOM 1388 C CA . ASP A 1 181 ? 18.649 0.786 -20.723 1.00 87.31 181 ASP A CA 1
ATOM 1389 C C . ASP A 1 181 ? 19.628 1.571 -21.616 1.00 87.31 181 ASP A C 1
ATOM 1391 O O . ASP A 1 181 ? 20.340 1.000 -22.439 1.00 87.31 181 ASP A O 1
ATOM 1395 N N . GLY A 1 182 ? 19.664 2.898 -21.447 1.00 67.38 182 GLY A N 1
ATOM 1396 C CA . GLY A 1 182 ? 20.158 3.837 -22.441 1.00 67.38 182 GLY A CA 1
ATOM 1397 C C . GLY A 1 182 ? 19.111 4.025 -23.535 1.00 67.38 182 GLY A C 1
ATOM 1398 O O . GLY A 1 182 ? 18.359 3.108 -23.865 1.00 67.38 182 GLY A O 1
ATOM 1399 N N . VAL A 1 183 ? 19.032 5.225 -24.112 1.00 50.75 183 VAL A N 1
ATOM 1400 C CA . VAL A 1 183 ? 18.257 5.423 -25.339 1.00 50.75 183 VAL A CA 1
ATOM 1401 C C . VAL A 1 183 ? 18.978 4.630 -26.420 1.00 50.75 183 VAL A C 1
ATOM 1403 O O . VAL A 1 183 ? 19.846 5.153 -27.116 1.00 50.75 183 VAL A O 1
ATOM 1406 N N . THR A 1 184 ? 18.644 3.351 -26.568 1.00 44.12 184 THR A N 1
ATOM 1407 C CA . THR A 1 184 ? 18.892 2.668 -27.827 1.00 44.12 184 THR A CA 1
ATOM 1408 C C . THR A 1 184 ? 17.886 3.291 -28.770 1.00 44.12 184 THR A C 1
ATOM 1410 O O . THR A 1 184 ? 16.778 2.791 -28.954 1.00 44.12 184 THR A O 1
ATOM 1413 N N . ALA A 1 185 ? 18.235 4.462 -29.303 1.00 37.97 185 ALA A N 1
ATOM 1414 C CA . ALA A 1 185 ? 17.612 4.942 -30.506 1.00 37.97 185 ALA A CA 1
ATOM 1415 C C . ALA A 1 185 ? 17.751 3.769 -31.466 1.00 37.97 185 ALA A C 1
ATOM 1417 O O . ALA A 1 185 ? 18.850 3.444 -31.919 1.00 37.97 185 ALA A O 1
ATOM 1418 N N . LEU A 1 186 ? 16.640 3.089 -31.725 1.00 37.47 186 LEU A N 1
ATOM 1419 C CA . LEU A 1 186 ? 16.489 2.342 -32.946 1.00 37.47 186 LEU A CA 1
ATOM 1420 C C . LEU A 1 186 ? 16.606 3.397 -34.046 1.00 37.47 186 LEU A C 1
ATOM 1422 O O . LEU A 1 186 ? 15.615 3.859 -34.603 1.00 37.47 186 LEU A O 1
ATOM 1426 N N . LEU A 1 187 ? 17.841 3.752 -34.399 1.00 34.47 187 LEU A N 1
ATOM 1427 C CA . LEU A 1 187 ? 18.201 3.894 -35.787 1.00 34.47 187 LEU A CA 1
ATOM 1428 C C . LEU A 1 187 ? 17.847 2.538 -36.398 1.00 34.47 187 LEU A C 1
ATOM 1430 O O . LEU A 1 187 ? 18.689 1.669 -36.603 1.00 34.47 187 LEU A O 1
ATOM 1434 N N . LYS A 1 188 ? 16.563 2.356 -36.722 1.00 42.00 188 LYS A N 1
ATOM 1435 C CA . LYS A 1 188 ? 16.249 1.727 -37.985 1.00 42.00 188 LYS A CA 1
ATOM 1436 C C . LYS A 1 188 ? 16.965 2.610 -38.996 1.00 42.00 188 LYS A C 1
ATOM 1438 O O . LYS A 1 188 ? 16.413 3.599 -39.463 1.00 42.00 188 LYS A O 1
ATOM 1443 N N . VAL A 1 189 ? 18.218 2.277 -39.296 1.00 39.69 189 VAL A N 1
ATOM 1444 C CA . VAL A 1 189 ? 18.776 2.555 -40.608 1.00 39.69 189 VAL A CA 1
ATOM 1445 C C . VAL A 1 189 ? 17.879 1.751 -41.538 1.00 39.69 189 VAL A C 1
ATOM 1447 O O . VAL A 1 189 ? 18.138 0.593 -41.847 1.00 39.69 189 VAL A O 1
ATOM 1450 N N . GLN A 1 190 ? 16.728 2.324 -41.888 1.00 39.59 190 GLN A N 1
ATOM 1451 C CA . GLN A 1 190 ? 16.079 1.945 -43.119 1.00 39.59 190 GLN A CA 1
ATOM 1452 C C . GLN A 1 190 ? 17.125 2.282 -44.179 1.00 39.59 190 GLN A C 1
ATOM 1454 O O . GLN A 1 190 ? 17.575 3.434 -44.207 1.00 39.59 190 GLN A O 1
ATOM 1459 N N . PRO A 1 191 ? 17.590 1.324 -44.998 1.00 43.84 191 PRO A N 1
ATOM 1460 C CA . PRO A 1 191 ? 18.317 1.719 -46.184 1.00 43.84 191 PRO A CA 1
ATOM 1461 C C . PRO A 1 191 ? 17.405 2.703 -46.917 1.00 43.84 191 PRO A C 1
ATOM 1463 O O . PRO A 1 191 ? 16.239 2.393 -47.179 1.00 43.84 191 PRO A O 1
ATOM 1466 N N . LEU A 1 192 ? 17.914 3.916 -47.153 1.00 40.81 192 LEU A N 1
ATOM 1467 C CA . LEU A 1 192 ? 17.301 4.863 -48.076 1.00 40.81 192 LEU A CA 1
ATOM 1468 C C . LEU A 1 192 ? 16.856 4.060 -49.304 1.00 40.81 192 LEU A C 1
ATOM 1470 O O . LEU A 1 192 ? 17.668 3.270 -49.801 1.00 40.81 192 LEU A O 1
ATOM 1474 N N . PRO A 1 193 ? 15.613 4.204 -49.797 1.00 45.28 193 PRO A N 1
ATOM 1475 C CA . PRO A 1 193 ? 15.283 3.643 -51.090 1.00 45.28 193 PRO A CA 1
ATOM 1476 C C . PRO A 1 193 ? 16.306 4.212 -52.065 1.00 45.28 193 PRO A C 1
ATOM 1478 O O . PRO A 1 193 ? 16.392 5.425 -52.264 1.00 45.28 193 PRO A O 1
ATOM 1481 N N . CYS A 1 194 ? 17.150 3.321 -52.581 1.00 42.22 194 CYS A N 1
ATOM 1482 C CA . CYS A 1 194 ? 18.072 3.605 -53.654 1.00 42.22 194 CYS A CA 1
ATOM 1483 C C . CYS A 1 194 ? 17.213 4.153 -54.792 1.00 42.22 194 CYS A C 1
ATOM 1485 O O . CYS A 1 194 ? 16.542 3.401 -55.497 1.00 42.22 194 CYS A O 1
ATOM 1487 N N . MET A 1 195 ? 17.170 5.478 -54.930 1.00 38.00 195 MET A N 1
ATOM 1488 C CA . MET A 1 195 ? 16.780 6.088 -56.184 1.00 38.00 195 MET A CA 1
ATOM 1489 C C . MET A 1 195 ? 17.856 5.657 -57.172 1.00 38.00 195 MET A C 1
ATOM 1491 O O . MET A 1 195 ? 18.931 6.251 -57.242 1.00 38.00 195 MET A O 1
ATOM 1495 N N . MET A 1 196 ? 17.577 4.571 -57.894 1.00 32.88 196 MET A N 1
ATOM 1496 C CA . MET A 1 196 ? 18.219 4.288 -59.163 1.00 32.88 196 MET A CA 1
ATOM 1497 C C . MET A 1 196 ? 17.997 5.508 -60.059 1.00 32.88 196 MET A C 1
ATOM 1499 O O . MET A 1 196 ? 16.967 5.642 -60.711 1.00 32.88 196 MET A O 1
ATOM 1503 N N . GLN A 1 197 ? 18.970 6.412 -60.085 1.00 39.84 197 GLN A N 1
ATOM 1504 C CA . GLN A 1 197 ? 19.194 7.240 -61.254 1.00 39.84 197 GLN A CA 1
ATOM 1505 C C . GLN A 1 197 ? 20.087 6.433 -62.192 1.00 39.84 197 GLN A C 1
ATOM 1507 O O . GLN A 1 197 ? 21.289 6.284 -61.980 1.00 39.84 197 GLN A O 1
ATOM 1512 N N . THR A 1 198 ? 19.467 5.855 -63.216 1.00 33.12 198 THR A N 1
ATOM 1513 C CA . THR A 1 198 ? 20.139 5.295 -64.387 1.00 33.12 198 THR A CA 1
ATOM 1514 C C . THR A 1 198 ? 20.960 6.389 -65.063 1.00 33.12 198 THR A C 1
ATOM 1516 O O . THR A 1 198 ? 20.413 7.234 -65.768 1.00 33.12 198 THR A O 1
ATOM 1519 N N . ILE A 1 199 ? 22.278 6.361 -64.870 1.00 37.69 199 ILE A N 1
ATOM 1520 C CA . ILE A 1 199 ? 23.229 7.066 -65.729 1.00 37.69 199 ILE A CA 1
ATOM 1521 C C . ILE A 1 199 ? 23.884 6.019 -66.626 1.00 37.69 199 ILE A C 1
ATOM 1523 O O . ILE A 1 199 ? 24.665 5.173 -66.194 1.00 37.69 199 ILE A O 1
ATOM 1527 N N . THR A 1 200 ? 23.504 6.066 -67.896 1.00 31.86 200 THR A N 1
ATOM 1528 C CA . THR A 1 200 ? 23.977 5.216 -68.986 1.00 31.86 200 THR A CA 1
ATOM 1529 C C . THR A 1 200 ? 25.460 5.484 -69.266 1.00 31.86 200 THR A C 1
ATOM 1531 O O . THR A 1 200 ? 25.802 6.506 -69.856 1.00 31.86 200 THR A O 1
ATOM 1534 N N . GLN A 1 201 ? 26.360 4.567 -68.892 1.00 34.97 201 GLN A N 1
ATOM 1535 C CA . GLN A 1 201 ? 27.742 4.583 -69.383 1.00 34.97 201 GLN A CA 1
ATOM 1536 C C . GLN A 1 201 ? 27.829 3.928 -70.767 1.00 34.97 201 GLN A C 1
ATOM 1538 O O . GLN A 1 201 ? 27.738 2.710 -70.917 1.00 34.97 201 GLN A O 1
ATOM 1543 N N . LYS A 1 202 ? 28.072 4.749 -71.791 1.00 38.00 202 LYS A N 1
ATOM 1544 C CA . LYS A 1 202 ? 28.632 4.328 -73.081 1.00 38.00 202 LYS A CA 1
ATOM 1545 C C . LYS A 1 202 ? 29.685 5.369 -73.478 1.00 38.00 202 LYS A C 1
ATOM 1547 O O . LYS A 1 202 ? 29.350 6.546 -73.519 1.00 38.00 202 LYS A O 1
ATOM 1552 N N . LYS A 1 203 ? 30.902 4.901 -73.805 1.00 37.06 203 LYS A N 1
ATOM 1553 C CA . LYS A 1 203 ? 32.196 5.617 -74.000 1.00 37.06 203 LYS A CA 1
ATOM 1554 C C . LYS A 1 203 ? 32.934 5.917 -72.686 1.00 37.06 203 LYS A C 1
ATOM 1556 O O . LYS A 1 203 ? 32.382 6.563 -71.819 1.00 37.06 203 LYS A O 1
ATOM 1561 N N . LEU A 1 204 ? 34.194 5.544 -72.481 1.00 32.62 204 LEU A N 1
ATOM 1562 C CA . LEU A 1 204 ? 35.192 4.916 -73.344 1.00 32.62 204 LEU A CA 1
ATOM 1563 C C . LEU A 1 204 ? 36.269 4.331 -72.412 1.00 32.62 204 LEU A C 1
ATOM 1565 O O . LEU A 1 204 ? 36.873 5.052 -71.625 1.00 32.62 204 LEU A O 1
ATOM 1569 N N . LEU A 1 205 ? 36.480 3.020 -72.490 1.00 32.41 205 LEU A N 1
ATOM 1570 C CA . LEU A 1 205 ? 37.574 2.301 -71.844 1.00 32.41 205 LEU A CA 1
ATOM 1571 C C . LEU A 1 205 ? 38.867 2.557 -72.638 1.00 32.41 205 LEU A C 1
ATOM 1573 O O . LEU A 1 205 ? 38.857 2.305 -73.841 1.00 32.41 205 LEU A O 1
ATOM 1577 N N . ARG A 1 206 ? 39.932 3.050 -71.987 1.00 37.62 206 ARG A N 1
ATOM 1578 C CA . ARG A 1 206 ? 41.384 2.968 -72.319 1.00 37.62 206 ARG A CA 1
ATOM 1579 C C . ARG A 1 206 ? 42.094 4.042 -71.464 1.00 37.62 206 ARG A C 1
ATOM 1581 O O . ARG A 1 206 ? 41.654 5.179 -71.486 1.00 37.62 206 ARG A O 1
ATOM 1588 N N . LEU A 1 207 ? 43.153 3.812 -70.688 1.00 35.50 207 LEU A N 1
ATOM 1589 C CA . LEU A 1 207 ? 44.168 2.758 -70.651 1.00 35.50 207 LEU A CA 1
ATOM 1590 C C . LEU A 1 207 ? 44.845 2.725 -69.265 1.00 35.50 207 LEU A C 1
ATOM 1592 O O . LEU A 1 207 ? 44.912 3.736 -68.571 1.00 35.50 207 LEU A O 1
ATOM 1596 N N . LEU A 1 208 ? 45.351 1.541 -68.918 1.00 37.28 208 LEU A N 1
ATOM 1597 C CA . LEU A 1 208 ? 46.153 1.209 -67.741 1.00 37.28 208 LEU A CA 1
ATOM 1598 C C . LEU A 1 208 ? 47.579 1.809 -67.794 1.00 37.28 208 LEU A C 1
ATOM 1600 O O . LEU A 1 208 ? 48.183 1.749 -68.856 1.00 37.28 208 LEU A O 1
ATOM 1604 N N . TYR A 1 209 ? 48.074 2.284 -66.635 1.00 34.72 209 TYR A N 1
ATOM 1605 C CA . TYR A 1 209 ? 49.434 2.220 -66.018 1.00 34.72 209 TYR A CA 1
ATOM 1606 C C . TYR A 1 209 ? 50.756 2.398 -66.854 1.00 34.72 209 TYR A C 1
ATOM 1608 O O . TYR A 1 209 ? 50.751 2.332 -68.075 1.00 34.72 209 TYR A O 1
ATOM 1616 N N . PRO A 1 210 ? 51.906 2.720 -66.201 1.00 61.50 210 PRO A N 1
ATOM 1617 C CA . PRO A 1 210 ? 52.902 3.726 -66.616 1.00 61.50 210 PRO A CA 1
ATOM 1618 C C . PRO A 1 210 ? 54.146 3.148 -67.326 1.00 61.50 210 PRO A C 1
ATOM 1620 O O . PRO A 1 210 ? 54.393 1.950 -67.244 1.00 61.50 210 PRO A O 1
ATOM 1623 N N . LEU A 1 211 ? 55.001 3.997 -67.924 1.00 34.97 211 LEU A N 1
ATOM 1624 C CA . LEU A 1 211 ? 56.393 3.632 -68.230 1.00 34.97 211 LEU A CA 1
ATOM 1625 C C . LEU A 1 211 ? 57.357 4.830 -68.182 1.00 34.97 211 LEU A C 1
ATOM 1627 O O . LEU A 1 211 ? 57.048 5.949 -68.581 1.00 34.97 211 LEU A O 1
ATOM 1631 N N . MET A 1 212 ? 58.532 4.532 -67.649 1.00 33.56 212 MET A N 1
ATOM 1632 C CA . MET A 1 212 ? 59.649 5.393 -67.292 1.00 33.56 212 MET A CA 1
ATOM 1633 C C . MET A 1 212 ? 60.626 5.549 -68.483 1.00 33.56 212 MET A C 1
ATOM 1635 O O . MET A 1 212 ? 60.910 4.566 -69.163 1.00 33.56 212 MET A O 1
ATOM 1639 N N . THR A 1 213 ? 61.279 6.718 -68.566 1.00 36.47 213 THR A N 1
ATOM 1640 C CA . THR A 1 213 ? 62.690 6.949 -68.993 1.00 36.47 213 THR A CA 1
ATOM 1641 C C . THR A 1 213 ? 63.050 7.324 -70.459 1.00 36.47 213 THR A C 1
ATOM 1643 O O . THR A 1 213 ? 62.633 6.685 -71.414 1.00 36.47 213 THR A O 1
ATOM 1646 N N . ILE A 1 214 ? 64.013 8.273 -70.535 1.00 36.69 214 ILE A N 1
ATOM 1647 C CA . ILE A 1 214 ? 65.144 8.481 -71.492 1.00 36.69 214 ILE A CA 1
ATOM 1648 C C . ILE A 1 214 ? 65.065 9.690 -72.463 1.00 36.69 214 ILE A C 1
ATOM 1650 O O . ILE A 1 214 ? 64.510 9.613 -73.547 1.00 36.69 214 ILE A O 1
ATOM 1654 N N . LYS A 1 215 ? 65.741 10.780 -72.038 1.00 39.78 215 LYS A N 1
ATOM 1655 C CA . LYS A 1 215 ? 66.949 11.431 -72.627 1.00 39.78 215 LYS A CA 1
ATOM 1656 C C . LYS A 1 215 ? 66.972 11.909 -74.107 1.00 39.78 215 LYS A C 1
ATOM 1658 O O . LYS A 1 215 ? 66.918 11.101 -75.019 1.00 39.78 215 LYS A O 1
ATOM 1663 N N . GLN A 1 216 ? 67.377 13.189 -74.234 1.00 38.84 216 GLN A N 1
ATOM 1664 C CA . GLN A 1 216 ? 68.443 13.791 -75.084 1.00 38.84 216 GLN A CA 1
ATOM 1665 C C . GLN A 1 216 ? 68.053 14.845 -76.146 1.00 38.84 216 GLN A C 1
ATOM 1667 O O . GLN A 1 216 ? 67.323 14.568 -77.085 1.00 38.84 216 GLN A O 1
ATOM 1672 N N . LEU A 1 217 ? 68.664 16.026 -75.935 1.00 39.44 217 LEU A N 1
ATOM 1673 C CA . LEU A 1 217 ? 69.297 16.999 -76.846 1.00 39.44 217 LEU A CA 1
ATOM 1674 C C . LEU A 1 217 ? 68.667 17.337 -78.207 1.00 39.44 217 LEU A C 1
ATOM 1676 O O . LEU A 1 217 ? 68.679 16.537 -79.137 1.00 39.44 217 LEU A O 1
ATOM 1680 N N . THR A 1 218 ? 68.411 18.631 -78.405 1.00 51.88 218 THR A N 1
ATOM 1681 C CA . THR A 1 218 ? 69.325 19.501 -79.175 1.00 51.88 218 THR A CA 1
ATOM 1682 C C . THR A 1 218 ? 69.253 20.926 -78.642 1.00 51.88 218 THR A C 1
ATOM 1684 O O . THR A 1 218 ? 68.191 21.276 -78.082 1.00 51.88 218 THR A O 1
#

Solvent-accessible surface area (backbone atoms only — not comparable to full-atom values): 12540 Å² total; per-residue (Å²): 72,64,22,80,35,40,30,11,69,37,57,72,89,46,92,88,42,44,80,70,33,51,30,67,54,33,31,54,43,46,70,44,54,48,39,52,55,36,70,46,76,82,47,77,48,71,46,101,84,51,43,19,29,31,32,37,33,29,58,69,59,84,46,65,25,18,29,48,20,37,69,44,90,92,51,81,28,67,22,40,53,88,78,71,46,58,45,81,54,79,74,51,73,61,46,67,73,36,42,30,28,62,62,56,53,30,61,56,92,74,50,32,26,33,24,12,72,51,58,84,52,50,49,82,94,60,51,64,57,33,71,58,23,56,93,43,72,88,42,45,24,37,48,79,47,32,26,32,34,63,48,68,70,47,55,31,29,29,37,39,41,76,48,76,91,44,42,74,53,41,23,19,29,34,49,89,17,45,35,74,70,55,84,74,71,77,73,72,74,63,76,71,81,77,77,80,75,87,75,85,86,77,85,80,93,82,82,83,86,90,88,85,91,83,90,84,88,133

Foldseek 3Di:
DALQKFFWAADCPDPPIDTQGHSVRLNCLVQALDLQSDKDFDDWDADPVQWIWTWMAGLVRSDTGIITQGRDPVDGHHSDDDDQQKDWDDDDPCLQQFKKAQPDWFQDPPLQHAFFQARPSRDRPGGTLDRGCVVCRVWIWHWDTWIAGPSNRFIKTFTATPDPVCRSRTHIGGPVRMDTPPPPPPPPVPPDPPPPPDDDDDDDDDDDDDDDDDDDDD